Protein AF-A0A379LIM7-F1 (afdb_monomer)

Organism: NCBI:txid29432

Solvent-accessible surface area (backbone atoms only — not comparable to full-atom values): 18141 Å² total; per-residue (Å²): 136,87,88,84,84,89,82,86,88,89,87,82,89,81,85,87,83,88,85,86,86,89,77,91,79,90,83,78,85,80,91,78,88,83,89,85,85,81,87,85,79,88,80,80,88,80,88,85,86,91,79,94,84,80,83,80,89,69,80,73,57,73,64,58,62,51,47,50,53,48,52,52,50,52,51,52,51,52,50,52,52,50,50,52,55,44,50,70,62,67,46,79,80,70,56,58,42,100,87,68,44,74,47,77,72,61,72,88,81,42,55,65,94,37,74,68,28,41,54,50,47,54,51,46,46,52,55,40,52,54,49,44,49,52,51,53,49,51,52,52,48,52,51,52,50,53,50,50,52,50,53,50,50,53,51,52,52,54,50,51,50,53,54,47,36,73,74,32,64,64,54,43,55,29,39,55,53,40,57,57,47,42,74,77,53,55,65,84,53,65,62,67,81,83,32,63,70,69,62,36,52,54,48,49,46,56,42,28,73,29,67,70,57,42,54,54,43,40,71,44,57,51,76,55,29,52,52,49,52,50,54,52,44,50,52,51,50,60,70,68,46,90,62,90,78,65,74,77,74,65,91,65,78,78,76,81,77,81,70,81,79,84,67,86,78,84,73,55,84,87,75,46,56,70,69,58,48,35,54,75,69,76,100

pLDDT: mean 74.35, std 21.6, range [28.0, 95.62]

Structure (mmCIF, N/CA/C/O backbone):
data_AF-A0A379LIM7-F1
#
_entry.id   AF-A0A379LIM7-F1
#
lo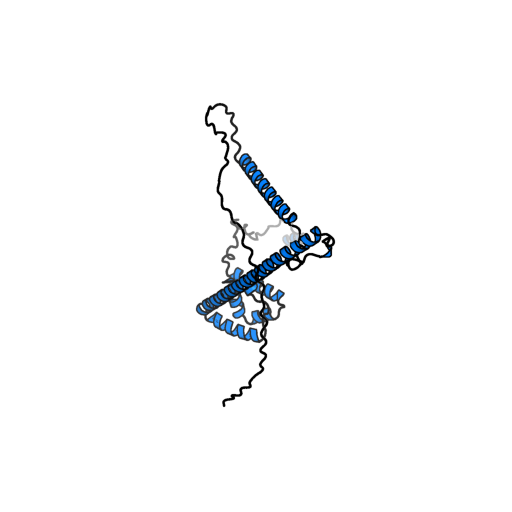op_
_atom_site.group_PDB
_atom_site.id
_atom_site.type_symbol
_atom_site.label_atom_id
_atom_site.label_alt_id
_atom_site.label_comp_id
_atom_site.label_asym_id
_atom_site.label_entity_id
_atom_site.label_seq_id
_atom_site.pdbx_PDB_ins_code
_atom_site.Cartn_x
_atom_site.Cartn_y
_atom_site.Cartn_z
_atom_site.occupancy
_atom_site.B_iso_or_equiv
_atom_site.auth_seq_id
_atom_site.auth_comp_id
_atom_site.auth_asym_id
_atom_site.auth_atom_id
_atom_site.pdbx_PDB_model_num
ATOM 1 N N . MET A 1 1 ? 36.906 6.027 35.250 1.00 42.81 1 MET A N 1
ATOM 2 C CA . MET A 1 1 ? 38.032 5.213 34.753 1.00 42.81 1 MET A CA 1
ATOM 3 C C . MET A 1 1 ? 38.197 5.557 33.290 1.00 42.81 1 MET A C 1
ATOM 5 O O . MET A 1 1 ? 37.270 5.331 32.528 1.00 42.81 1 MET A O 1
ATOM 9 N N . ALA A 1 2 ? 39.295 6.234 32.969 1.00 42.81 2 ALA A N 1
ATOM 10 C CA . ALA A 1 2 ? 39.685 6.591 31.614 1.00 42.81 2 ALA A CA 1
ATOM 11 C C . ALA A 1 2 ? 40.479 5.427 31.009 1.00 42.81 2 ALA A C 1
ATOM 13 O O . ALA A 1 2 ? 41.282 4.823 31.720 1.00 42.81 2 ALA A O 1
ATOM 14 N N . PHE A 1 3 ? 40.267 5.149 29.726 1.00 45.69 3 PHE A N 1
ATOM 15 C CA . PHE A 1 3 ? 41.207 4.388 28.914 1.00 45.69 3 PHE A CA 1
ATOM 16 C C . PHE A 1 3 ? 41.536 5.227 27.686 1.00 45.69 3 PHE A C 1
ATOM 18 O O . PHE A 1 3 ? 40.675 5.519 26.861 1.00 45.69 3 PHE A O 1
ATOM 25 N N . ASP A 1 4 ? 42.791 5.646 27.670 1.00 44.06 4 ASP A N 1
ATOM 26 C CA . ASP A 1 4 ? 43.512 6.321 26.610 1.00 44.06 4 ASP A CA 1
ATOM 27 C C . ASP A 1 4 ? 44.555 5.304 26.127 1.00 44.06 4 ASP A C 1
ATOM 29 O O . ASP A 1 4 ? 45.351 4.844 26.948 1.00 44.06 4 ASP A O 1
ATOM 33 N N . THR A 1 5 ? 44.511 4.892 24.857 1.00 49.69 5 THR A N 1
ATOM 34 C CA . THR A 1 5 ? 45.648 4.242 24.181 1.00 49.69 5 THR A CA 1
ATOM 35 C C . THR A 1 5 ? 45.617 4.564 22.688 1.00 49.69 5 THR A C 1
ATOM 37 O O . THR A 1 5 ? 44.785 4.058 21.933 1.00 49.69 5 THR A O 1
ATOM 40 N N . THR A 1 6 ? 46.561 5.399 22.284 1.00 45.62 6 THR A N 1
ATOM 41 C CA . THR A 1 6 ? 47.009 5.679 20.922 1.00 45.62 6 THR A CA 1
ATOM 42 C C . THR A 1 6 ? 47.959 4.587 20.406 1.00 45.62 6 THR A C 1
ATOM 44 O O . THR A 1 6 ? 48.800 4.101 21.159 1.00 45.62 6 THR A O 1
ATOM 47 N N . VAL A 1 7 ? 47.852 4.248 19.115 1.00 44.19 7 VAL A N 1
ATOM 48 C CA . VAL A 1 7 ? 48.868 3.622 18.229 1.00 44.19 7 VAL A CA 1
ATOM 49 C C . VAL A 1 7 ? 48.485 4.118 16.818 1.00 44.19 7 VAL A C 1
ATOM 51 O O . VAL A 1 7 ? 47.360 3.855 16.408 1.00 44.19 7 VAL A O 1
ATOM 54 N N . VAL A 1 8 ? 49.143 5.089 16.170 1.00 40.84 8 VAL A N 1
ATOM 55 C CA . VAL A 1 8 ? 50.515 5.200 15.617 1.00 40.84 8 VAL A CA 1
ATOM 56 C C . VAL A 1 8 ? 50.739 4.324 14.370 1.00 40.84 8 VAL A C 1
ATOM 58 O O . VAL A 1 8 ? 50.870 3.112 14.485 1.00 40.84 8 VAL A O 1
ATOM 61 N N . ASP A 1 9 ? 50.786 5.037 13.236 1.00 40.91 9 ASP A N 1
ATOM 62 C CA . ASP A 1 9 ? 51.502 4.848 11.962 1.00 40.91 9 ASP A CA 1
ATOM 63 C C . ASP A 1 9 ? 51.316 3.576 11.114 1.00 40.91 9 ASP A C 1
ATOM 65 O O . ASP A 1 9 ? 51.750 2.490 11.481 1.00 40.91 9 ASP A O 1
ATOM 69 N N . ASP A 1 10 ? 50.828 3.777 9.882 1.00 39.69 10 ASP A N 1
ATOM 70 C CA . ASP A 1 10 ? 51.568 3.291 8.713 1.00 39.69 10 ASP A CA 1
ATOM 71 C C . ASP A 1 10 ? 51.473 4.302 7.554 1.00 39.69 10 ASP A C 1
ATOM 73 O O . ASP A 1 10 ? 50.397 4.763 7.161 1.00 39.69 10 ASP A O 1
ATOM 77 N N . ASP A 1 11 ? 52.659 4.677 7.097 1.00 40.50 11 ASP A N 1
ATOM 78 C CA . ASP A 1 11 ? 53.035 5.652 6.081 1.00 40.50 11 ASP A CA 1
ATOM 79 C C . ASP A 1 11 ? 53.148 4.923 4.742 1.00 40.50 11 ASP A C 1
ATOM 81 O O . ASP A 1 11 ? 53.803 3.889 4.667 1.00 40.50 11 ASP A O 1
ATOM 85 N N . LEU A 1 12 ? 52.537 5.454 3.683 1.00 36.38 12 LEU A N 1
ATOM 86 C CA . LEU A 1 12 ? 52.932 5.148 2.307 1.00 36.38 12 LEU A CA 1
ATOM 87 C C . LEU A 1 12 ? 52.616 6.349 1.413 1.00 36.38 12 LEU A C 1
ATOM 89 O O . LEU A 1 12 ? 51.603 6.441 0.721 1.00 36.38 12 LEU A O 1
ATOM 93 N N . THR A 1 13 ? 53.542 7.292 1.480 1.00 40.19 13 THR A N 1
ATOM 94 C CA . THR A 1 13 ? 53.853 8.287 0.457 1.00 40.19 13 THR A CA 1
ATOM 95 C C . THR A 1 13 ? 54.302 7.614 -0.849 1.00 40.19 13 THR A C 1
ATOM 97 O O . THR A 1 13 ? 55.296 6.894 -0.850 1.00 40.19 13 THR A O 1
ATOM 100 N N . VAL A 1 14 ? 53.627 7.901 -1.973 1.00 38.03 14 VAL A N 1
ATOM 101 C CA . VAL A 1 14 ? 54.205 7.834 -3.334 1.00 38.03 14 VAL A CA 1
ATOM 102 C C . VAL A 1 14 ? 53.565 8.917 -4.222 1.00 38.03 14 VAL A C 1
ATOM 104 O O . VAL A 1 14 ? 52.485 8.737 -4.771 1.00 38.03 14 VAL A O 1
ATOM 107 N N . GLU A 1 15 ? 54.269 10.031 -4.379 1.00 42.88 15 GLU A N 1
ATOM 108 C CA . GLU A 1 15 ? 54.424 10.758 -5.653 1.00 42.88 15 GLU A CA 1
ATOM 109 C C . GLU A 1 15 ? 55.928 10.660 -6.019 1.00 42.88 15 GLU A C 1
ATOM 111 O O . GLU A 1 15 ? 56.694 10.277 -5.123 1.00 42.88 15 GLU A O 1
ATOM 11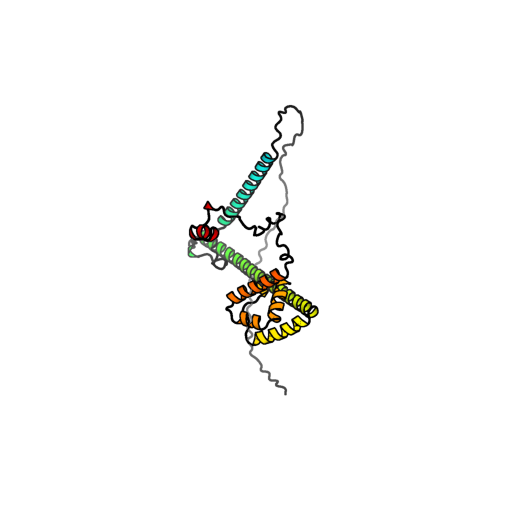6 N N . PRO A 1 16 ? 56.435 10.995 -7.231 1.00 50.75 16 PRO A N 1
ATOM 117 C CA . PRO A 1 16 ? 55.818 11.709 -8.368 1.00 50.75 16 PRO A CA 1
ATOM 118 C C . PRO A 1 16 ? 56.166 11.106 -9.758 1.00 50.75 16 PRO A C 1
ATOM 120 O O . PRO A 1 16 ? 56.970 10.185 -9.848 1.00 50.75 16 PRO A O 1
ATOM 123 N N . TYR A 1 17 ? 55.628 11.662 -10.852 1.00 36.56 17 TYR A N 1
ATOM 124 C CA . TYR A 1 17 ? 56.380 11.853 -12.109 1.00 36.56 17 TYR A CA 1
ATOM 125 C C . TYR A 1 17 ? 55.726 12.971 -12.944 1.00 36.56 17 TYR A C 1
ATOM 127 O O . TYR A 1 17 ? 54.602 12.834 -13.423 1.00 36.56 17 TYR A O 1
ATOM 135 N N . GLU A 1 18 ? 56.450 14.085 -13.069 1.00 38.69 18 GLU A N 1
ATOM 136 C CA . GLU A 1 18 ? 56.320 15.081 -14.137 1.00 38.69 18 GLU A CA 1
ATOM 137 C C . GLU A 1 18 ? 56.857 14.479 -15.451 1.00 38.69 18 GLU A C 1
ATOM 139 O O . GLU A 1 18 ? 57.760 13.649 -15.392 1.00 38.69 18 GLU A O 1
ATOM 144 N N . GLU A 1 19 ? 56.354 14.890 -16.620 1.00 35.00 19 GLU A N 1
ATOM 145 C CA . GLU A 1 19 ? 57.151 15.570 -17.664 1.00 35.00 19 GLU A CA 1
ATOM 146 C C . GLU A 1 19 ? 56.323 15.804 -18.948 1.00 35.00 19 GLU A C 1
ATOM 148 O O . GLU A 1 19 ? 55.392 15.072 -19.278 1.00 35.00 19 GLU A O 1
ATOM 153 N N . ALA A 1 20 ? 56.666 16.920 -19.587 1.00 34.81 20 ALA A N 1
ATOM 154 C CA . ALA A 1 20 ? 56.018 17.690 -20.637 1.00 34.81 20 ALA A CA 1
ATOM 155 C C . ALA A 1 20 ? 55.717 16.968 -21.965 1.00 34.81 20 ALA A C 1
ATOM 157 O O . ALA A 1 20 ? 56.456 16.087 -22.384 1.00 34.81 20 ALA A O 1
ATOM 158 N N . GLU A 1 21 ? 54.745 17.501 -22.716 1.00 35.69 21 GLU A N 1
ATOM 159 C CA . GLU A 1 21 ? 55.087 18.142 -23.993 1.00 35.69 21 GLU A CA 1
ATOM 160 C C . GLU A 1 21 ? 54.045 19.197 -24.400 1.00 35.69 21 GLU A C 1
ATOM 162 O O . GLU A 1 21 ? 52.850 18.949 -24.553 1.00 35.69 21 GLU A O 1
ATOM 167 N N . GLU A 1 22 ? 54.563 20.410 -24.521 1.00 36.50 22 GLU A N 1
ATOM 168 C CA . GLU A 1 22 ? 53.991 21.599 -25.126 1.00 36.50 22 GLU A CA 1
ATOM 169 C C . GLU A 1 22 ? 54.169 21.492 -26.645 1.00 36.50 22 GLU A C 1
ATOM 171 O O . GLU A 1 22 ? 55.275 21.242 -27.116 1.00 36.50 22 GLU A O 1
ATOM 176 N N . VAL A 1 23 ? 53.110 21.732 -27.418 1.00 36.47 23 VAL A N 1
ATOM 177 C CA . VAL A 1 23 ? 53.244 22.256 -28.783 1.00 36.47 23 VAL A CA 1
ATOM 178 C C . VAL A 1 23 ? 52.150 23.286 -29.034 1.00 36.47 23 VAL A C 1
ATOM 180 O O . VAL A 1 23 ? 50.987 22.965 -29.275 1.00 36.47 23 VAL A O 1
ATOM 183 N N . GLU A 1 24 ? 52.570 24.549 -28.967 1.00 34.72 24 GLU A N 1
ATOM 184 C CA . GLU A 1 24 ? 51.981 25.657 -29.709 1.00 34.72 24 GLU A CA 1
ATOM 185 C C . GLU A 1 24 ? 51.830 25.295 -31.194 1.00 34.72 24 GLU A C 1
ATOM 187 O O . GLU A 1 24 ? 52.780 24.843 -31.835 1.00 34.72 24 GLU A O 1
ATOM 192 N N . ALA A 1 25 ? 50.677 25.629 -31.772 1.00 31.28 25 ALA A N 1
ATOM 193 C CA . ALA A 1 25 ? 50.598 26.060 -33.164 1.00 31.28 25 ALA A CA 1
ATOM 194 C C . ALA A 1 25 ? 49.395 26.996 -33.356 1.00 31.28 25 ALA A C 1
ATOM 196 O O . ALA A 1 25 ? 48.287 26.592 -33.696 1.00 31.28 25 ALA A O 1
ATOM 197 N N . THR A 1 26 ? 49.661 28.277 -33.119 1.00 29.22 26 THR A N 1
ATOM 198 C CA . THR A 1 26 ? 48.989 29.446 -33.697 1.00 29.22 26 THR A CA 1
ATOM 199 C C . THR A 1 26 ? 48.754 29.290 -35.203 1.00 29.22 26 THR A C 1
ATOM 201 O O . THR A 1 26 ? 49.717 29.037 -35.926 1.00 29.22 26 THR A O 1
ATOM 204 N N . SER A 1 27 ? 47.537 29.560 -35.698 1.00 32.06 27 SER A N 1
ATOM 205 C CA . SER A 1 27 ? 47.327 30.329 -36.944 1.00 32.06 27 SER A CA 1
ATOM 206 C C . SER A 1 27 ? 45.855 30.547 -37.302 1.00 32.06 27 SER A C 1
ATOM 208 O O . SER A 1 27 ? 45.123 29.604 -37.576 1.00 32.06 27 SER A O 1
ATOM 210 N N . GLU A 1 28 ? 45.532 31.838 -37.385 1.00 31.20 28 GLU A N 1
ATOM 211 C CA . GLU A 1 28 ? 44.664 32.485 -38.377 1.00 31.20 28 GLU A CA 1
ATOM 212 C C . GLU A 1 28 ? 43.148 32.260 -38.298 1.00 31.20 28 GLU A C 1
ATOM 214 O O . GLU A 1 28 ? 42.522 31.513 -39.044 1.00 31.20 28 GLU A O 1
ATOM 219 N N . GLU A 1 29 ? 42.555 33.095 -37.448 1.00 38.94 29 GLU A N 1
ATOM 220 C CA . GLU A 1 29 ? 41.438 33.965 -37.826 1.00 38.94 29 GLU A CA 1
ATOM 221 C C . GLU A 1 29 ? 41.701 34.649 -39.188 1.00 38.94 29 GLU A C 1
ATOM 223 O O . GLU A 1 29 ? 42.819 35.109 -39.452 1.00 38.94 29 GLU A O 1
ATOM 228 N N . PRO A 1 30 ? 40.678 34.749 -40.051 1.00 35.75 30 PRO A N 1
ATOM 229 C CA . PRO A 1 30 ? 40.206 36.095 -40.336 1.00 35.75 30 PRO A CA 1
ATOM 230 C C . PRO A 1 30 ? 38.681 36.220 -40.277 1.00 35.75 30 PRO A C 1
ATOM 232 O O . PRO A 1 30 ? 37.916 35.487 -40.903 1.00 35.75 30 PRO A O 1
ATOM 235 N N . GLU A 1 31 ? 38.289 37.241 -39.532 1.00 35.50 31 GLU A N 1
ATOM 236 C CA . GLU A 1 31 ? 37.038 37.978 -39.570 1.00 35.50 31 GLU A CA 1
ATOM 237 C C . GLU A 1 31 ? 36.802 38.571 -40.978 1.00 35.50 31 GLU A C 1
ATOM 239 O O . GLU A 1 31 ? 37.689 39.231 -41.525 1.00 35.50 31 GLU A O 1
ATOM 244 N N . GLN A 1 32 ? 35.615 38.360 -41.564 1.00 30.88 32 GLN A N 1
ATOM 245 C CA . GLN A 1 32 ? 34.977 39.334 -42.462 1.00 30.88 32 GLN A CA 1
ATOM 246 C C . GLN A 1 32 ? 33.475 39.061 -42.643 1.00 30.88 32 GLN A C 1
ATOM 248 O O . GLN A 1 32 ? 33.043 37.956 -42.969 1.00 30.88 32 GLN A O 1
ATOM 253 N N . GLU A 1 33 ? 32.714 40.124 -42.386 1.00 36.00 33 GLU A N 1
ATOM 254 C CA . GLU A 1 33 ? 31.283 40.339 -42.596 1.00 36.00 33 GLU A CA 1
ATOM 255 C C . GLU A 1 33 ? 30.833 40.040 -44.039 1.00 36.00 33 GLU A C 1
ATOM 257 O O . GLU A 1 33 ? 31.553 40.333 -44.985 1.00 36.00 33 GLU A O 1
ATOM 262 N N . GLU A 1 34 ? 29.610 39.536 -44.228 1.00 30.38 34 GLU A N 1
ATOM 263 C CA . GLU A 1 34 ? 28.485 40.357 -44.713 1.00 30.38 34 GLU A CA 1
ATOM 264 C C . GLU A 1 34 ? 27.202 39.524 -44.868 1.00 30.38 34 GLU A C 1
ATOM 266 O O . GLU A 1 34 ? 27.173 38.388 -45.340 1.00 30.38 34 GLU A O 1
ATOM 271 N N . VAL A 1 35 ? 26.123 40.148 -44.413 1.00 40.72 35 VAL A N 1
ATOM 272 C CA . VAL A 1 35 ? 24.725 39.736 -44.480 1.00 40.72 35 VAL A CA 1
ATOM 273 C C . VAL A 1 35 ? 24.151 40.217 -45.812 1.00 40.72 35 VAL A C 1
ATOM 275 O O . VAL A 1 35 ? 24.214 41.411 -46.053 1.00 40.72 35 VAL A O 1
ATOM 278 N N . GLU A 1 36 ? 23.542 39.342 -46.620 1.00 32.31 36 GLU A N 1
ATOM 279 C CA . GLU A 1 36 ? 22.305 39.596 -47.400 1.00 32.31 36 GLU A CA 1
ATOM 280 C C . GLU A 1 36 ? 22.090 38.537 -48.488 1.00 32.31 36 GLU A C 1
ATOM 282 O O . GLU A 1 36 ? 22.945 38.342 -49.346 1.00 32.31 36 GLU A O 1
ATOM 287 N N . THR A 1 37 ? 20.901 37.928 -48.520 1.00 28.00 37 THR A N 1
ATOM 288 C CA . THR A 1 37 ? 19.951 37.954 -49.664 1.00 28.00 37 THR A CA 1
ATOM 289 C C . THR A 1 37 ? 18.698 37.179 -49.228 1.00 28.00 37 THR A C 1
ATOM 291 O O . THR A 1 37 ? 18.762 35.990 -48.940 1.00 28.00 37 THR A O 1
ATOM 294 N N . GLN A 1 38 ? 17.637 37.877 -48.824 1.00 30.44 38 GLN A N 1
ATOM 295 C CA . GLN A 1 38 ? 16.531 38.412 -49.638 1.00 30.44 38 GLN A CA 1
ATOM 296 C C . GLN A 1 38 ? 15.386 37.410 -49.881 1.00 30.44 38 GLN A C 1
ATOM 298 O O . GLN A 1 38 ? 15.548 36.345 -50.468 1.00 30.44 38 GLN A O 1
ATOM 303 N N . GLU A 1 39 ? 14.231 37.849 -49.376 1.00 38.19 39 GLU A N 1
ATOM 304 C CA . GLU A 1 39 ? 12.829 37.595 -49.742 1.00 38.19 39 GLU A CA 1
ATOM 305 C C . GLU A 1 39 ? 12.586 37.280 -51.237 1.00 38.19 39 GLU A C 1
ATOM 307 O O . GLU A 1 39 ? 13.390 37.681 -52.083 1.00 38.19 39 GLU A O 1
ATOM 312 N N . PRO A 1 40 ? 11.455 36.630 -51.596 1.00 43.53 40 PRO A N 1
ATOM 313 C CA . PRO A 1 40 ? 10.283 37.465 -51.893 1.00 43.53 40 PRO A CA 1
ATOM 314 C C . PRO A 1 40 ? 8.875 36.873 -51.636 1.00 43.53 40 PRO A C 1
ATOM 316 O O . PRO A 1 40 ? 8.638 35.667 -51.664 1.00 43.53 40 PRO A O 1
ATOM 319 N N . GLU A 1 41 ? 7.955 37.833 -51.492 1.00 29.53 41 GLU A N 1
ATOM 320 C CA . GLU A 1 41 ? 6.625 37.939 -52.123 1.00 29.53 41 GLU A CA 1
ATOM 321 C C . GLU A 1 41 ? 5.408 37.190 -51.549 1.00 29.53 41 GLU A C 1
ATOM 323 O O . GLU A 1 41 ? 5.068 36.060 -51.892 1.00 29.53 41 GLU A O 1
ATOM 328 N N . GLN A 1 42 ? 4.673 37.956 -50.732 1.00 34.72 42 GLN A N 1
ATOM 329 C CA . GLN A 1 42 ? 3.282 38.377 -50.969 1.00 34.72 42 GLN A CA 1
ATOM 330 C C . GLN A 1 42 ? 2.543 37.767 -52.178 1.00 34.72 42 GLN A C 1
ATOM 332 O O . GLN A 1 42 ? 2.902 37.988 -53.331 1.00 34.72 42 GLN A O 1
ATOM 337 N N . ALA A 1 43 ? 1.361 37.212 -51.900 1.00 31.75 43 ALA A N 1
ATOM 338 C CA . ALA A 1 43 ? 0.189 37.437 -52.737 1.00 31.75 43 ALA A CA 1
ATOM 339 C C . ALA A 1 43 ? -1.023 37.729 -51.843 1.00 31.75 43 ALA A C 1
ATOM 341 O O . ALA A 1 43 ? -1.306 37.020 -50.877 1.00 31.75 43 ALA A O 1
ATOM 342 N N . GLU A 1 44 ? -1.636 38.857 -52.170 1.00 31.73 44 GLU A N 1
ATOM 343 C CA . GLU A 1 44 ? -2.625 39.646 -51.456 1.00 31.73 44 GLU A CA 1
ATOM 344 C C . GLU A 1 44 ? -3.916 38.906 -51.087 1.00 31.73 44 GLU A C 1
ATOM 346 O O . GLU A 1 44 ? -4.424 38.046 -51.806 1.00 31.73 44 GLU A O 1
ATOM 351 N N . ALA A 1 45 ? -4.472 39.334 -49.956 1.00 40.41 45 ALA A N 1
ATOM 352 C CA . ALA A 1 45 ? -5.900 39.322 -49.715 1.00 40.41 45 ALA A CA 1
ATOM 353 C C . ALA A 1 45 ? -6.578 40.345 -50.636 1.00 40.41 45 ALA A C 1
ATOM 355 O O . ALA A 1 45 ? -6.136 41.489 -50.688 1.00 40.41 45 ALA A O 1
ATOM 356 N N . ASP A 1 46 ? -7.682 39.950 -51.266 1.00 29.88 46 ASP A N 1
ATOM 357 C CA . ASP A 1 46 ? -8.679 40.889 -51.768 1.00 29.88 46 ASP A CA 1
ATOM 358 C C . ASP A 1 46 ? -10.015 40.553 -51.091 1.00 29.88 46 ASP A C 1
ATOM 360 O O . ASP A 1 46 ? -10.575 39.461 -51.225 1.00 29.88 46 ASP A O 1
ATOM 364 N N . GLU A 1 47 ? -10.436 41.489 -50.251 1.00 35.81 47 GLU A N 1
ATOM 365 C CA . GLU A 1 47 ? -11.784 41.661 -49.719 1.00 35.81 47 GLU A CA 1
ATOM 366 C C . GLU A 1 47 ? -12.583 42.279 -50.888 1.00 35.81 47 GLU A C 1
ATOM 368 O O . GLU A 1 47 ? -12.070 43.129 -51.602 1.00 35.81 47 GLU A O 1
ATOM 373 N N . VAL A 1 48 ? -13.775 41.835 -51.265 1.00 34.34 48 VAL A N 1
ATOM 374 C CA . VAL A 1 48 ? -15.081 42.355 -50.832 1.00 34.34 48 VAL A CA 1
ATOM 375 C C . VAL A 1 48 ? -16.061 41.816 -51.897 1.00 34.34 48 VAL A C 1
ATOM 377 O O . VAL A 1 48 ? -15.746 41.854 -53.081 1.00 34.34 48 VAL A O 1
ATOM 380 N N . GLU A 1 49 ? -17.225 41.289 -51.515 1.00 30.55 49 GLU A N 1
ATOM 381 C CA . GLU A 1 49 ? -18.532 41.909 -51.811 1.00 30.55 49 GLU A CA 1
ATOM 382 C C . GLU A 1 49 ? -19.690 40.919 -51.622 1.00 30.55 49 GLU A C 1
ATOM 384 O O . GLU A 1 49 ? -19.778 39.837 -52.202 1.00 30.55 49 GLU A O 1
ATOM 389 N N . ASP A 1 50 ? -20.550 41.341 -50.708 1.00 41.59 50 ASP A N 1
ATOM 390 C CA . ASP A 1 50 ? -21.820 40.787 -50.293 1.00 41.59 50 ASP A CA 1
ATOM 391 C C . ASP A 1 50 ? -22.869 41.159 -51.354 1.00 41.59 50 ASP A C 1
ATOM 393 O O . ASP A 1 50 ? -23.172 42.337 -51.525 1.00 41.59 50 ASP A O 1
ATOM 397 N N . GLU A 1 51 ? -23.444 40.182 -52.059 1.00 31.77 51 GLU A N 1
ATOM 398 C CA . GLU A 1 51 ? -24.770 40.345 -52.662 1.00 31.77 51 GLU A CA 1
ATOM 399 C C . GLU A 1 51 ? -25.638 39.117 -52.372 1.00 31.77 51 GLU A C 1
ATOM 401 O O . GLU A 1 51 ? -25.415 37.993 -52.826 1.00 31.77 51 GLU A O 1
ATOM 406 N N . ALA A 1 52 ? -26.660 39.376 -51.565 1.00 43.47 52 ALA A N 1
ATOM 407 C CA . ALA A 1 52 ? -27.760 38.491 -51.263 1.00 43.47 52 ALA A CA 1
ATOM 408 C C . ALA A 1 52 ? -28.597 38.165 -52.510 1.00 43.47 52 ALA A C 1
ATOM 410 O O . ALA A 1 52 ? -29.076 39.080 -53.171 1.00 43.47 52 ALA A O 1
ATOM 411 N N . GLN A 1 53 ? -28.882 36.878 -52.735 1.00 43.06 53 GLN A N 1
ATOM 412 C CA . GLN A 1 53 ? -30.224 36.300 -52.953 1.00 43.06 53 GLN A CA 1
ATOM 413 C C . GLN A 1 53 ? -30.104 34.890 -53.544 1.00 43.06 53 GLN A C 1
ATOM 415 O O . GLN A 1 53 ? -29.890 34.723 -54.736 1.00 43.06 53 GLN A O 1
ATOM 420 N N . ASP A 1 54 ? -30.273 33.874 -52.699 1.00 33.31 54 ASP A N 1
ATOM 421 C CA . ASP A 1 54 ? -31.312 32.858 -52.905 1.00 33.31 54 ASP A CA 1
ATOM 422 C C . ASP A 1 54 ? -31.350 31.934 -51.680 1.00 33.31 54 ASP A C 1
ATOM 424 O O . ASP A 1 54 ? -30.499 31.067 -51.479 1.00 33.31 54 ASP A O 1
ATOM 428 N N . GLU A 1 55 ? -32.364 32.124 -50.832 1.00 39.25 55 GLU A N 1
ATOM 429 C CA . GLU A 1 55 ? -32.873 30.996 -50.058 1.00 39.25 55 GLU A CA 1
ATOM 430 C C . GLU A 1 55 ? -33.547 30.028 -51.042 1.00 39.25 55 GLU A C 1
ATOM 432 O O . GLU A 1 55 ? -34.350 30.432 -51.883 1.00 39.25 55 GLU A O 1
ATOM 437 N N . PRO A 1 56 ? -33.323 28.723 -50.859 1.00 44.28 56 PRO A N 1
ATOM 438 C CA . PRO A 1 56 ? -34.409 28.005 -50.220 1.00 44.28 56 PRO A CA 1
ATOM 439 C C . PRO A 1 56 ? -33.930 27.380 -48.914 1.00 44.28 56 PRO A C 1
ATOM 441 O O . PRO A 1 56 ? -33.170 26.415 -48.880 1.00 44.28 56 PRO A O 1
ATOM 444 N N . ASP A 1 57 ? -34.408 27.972 -47.824 1.00 47.84 57 ASP A N 1
ATOM 445 C CA . ASP A 1 57 ? -35.013 27.291 -46.686 1.00 47.84 57 ASP A CA 1
ATOM 446 C C . ASP A 1 57 ? -34.623 25.807 -46.514 1.00 47.84 57 ASP A C 1
ATOM 448 O O . ASP A 1 57 ? -35.361 24.877 -46.843 1.00 47.84 57 ASP A O 1
ATOM 452 N N . SER A 1 58 ? -33.453 25.556 -45.926 1.00 48.47 58 SER A N 1
ATOM 453 C CA . SER A 1 58 ? -33.319 24.409 -45.032 1.00 48.47 58 SER A CA 1
ATOM 454 C C . SER A 1 58 ? -32.328 24.733 -43.923 1.00 48.47 58 SER A C 1
ATOM 456 O O . SER A 1 58 ? -31.117 24.559 -44.024 1.00 48.47 58 SER A O 1
ATOM 458 N N . LYS A 1 59 ? -32.864 25.222 -42.803 1.00 54.78 59 LYS A N 1
ATOM 459 C CA . LYS A 1 59 ? -32.131 25.264 -41.533 1.00 54.78 59 LYS A CA 1
ATOM 460 C C . LYS A 1 59 ? -31.535 23.869 -41.302 1.00 54.78 59 LYS A C 1
ATOM 462 O O . LYS A 1 59 ? -32.322 22.924 -41.148 1.00 54.78 59 LYS A O 1
ATOM 467 N N . PRO A 1 60 ? -30.199 23.687 -41.249 1.00 54.94 60 PRO A N 1
ATOM 468 C CA . PRO A 1 60 ? -29.654 22.392 -40.897 1.00 54.94 60 PRO A CA 1
ATOM 469 C C . PRO A 1 60 ? -30.173 22.084 -39.497 1.00 54.94 60 PRO A C 1
ATOM 471 O O . PRO A 1 60 ? -29.931 22.827 -38.542 1.00 54.94 60 PRO A O 1
ATOM 474 N N . LYS A 1 61 ? -30.981 21.022 -39.385 1.00 61.34 61 LYS A N 1
ATOM 475 C CA . LYS A 1 61 ? -31.492 20.526 -38.103 1.00 61.34 61 LYS A CA 1
ATOM 476 C C . LYS A 1 61 ? -30.291 20.490 -37.163 1.00 61.34 61 LYS A C 1
ATOM 478 O O . LYS A 1 61 ? -29.335 19.787 -37.473 1.00 61.34 61 LYS A O 1
ATOM 483 N N . LYS A 1 62 ? -30.317 21.240 -36.054 1.00 64.06 62 LYS A N 1
ATOM 484 C CA . LYS A 1 62 ? -29.174 21.443 -35.135 1.00 64.06 62 LYS A CA 1
ATOM 485 C C . LYS A 1 62 ? -28.436 20.146 -34.741 1.00 64.06 62 LYS A C 1
ATOM 487 O O . LYS A 1 62 ? -27.271 20.197 -34.378 1.00 64.06 62 LYS A O 1
ATOM 492 N N . GLY A 1 63 ? -29.075 18.981 -34.873 1.00 63.19 63 GLY A N 1
ATOM 493 C CA . GLY A 1 63 ? -28.450 17.670 -34.691 1.00 63.19 63 GLY A CA 1
ATOM 494 C C . GLY A 1 63 ? -27.543 17.171 -35.829 1.00 63.19 63 GLY A C 1
ATOM 495 O O . GLY A 1 63 ? -26.642 16.400 -35.546 1.00 63.19 63 GLY A O 1
ATOM 496 N N . ALA A 1 64 ? -27.734 17.564 -37.093 1.00 75.19 64 ALA A N 1
ATOM 497 C CA . ALA A 1 64 ? -26.896 17.098 -38.206 1.00 75.19 64 ALA A CA 1
ATOM 498 C C . ALA A 1 64 ? -25.517 17.775 -38.203 1.00 75.19 64 ALA A C 1
ATOM 500 O O . ALA A 1 64 ? -24.507 17.086 -38.260 1.00 75.19 64 ALA A O 1
ATOM 501 N N . ALA A 1 65 ? -25.471 19.100 -38.030 1.00 76.75 65 ALA A N 1
ATOM 502 C CA . ALA A 1 65 ? -24.214 19.834 -37.871 1.00 76.75 65 ALA A CA 1
ATOM 503 C C . ALA A 1 65 ? -23.457 19.401 -36.600 1.00 76.75 65 ALA A C 1
ATOM 505 O O . ALA A 1 65 ? -22.254 19.171 -36.658 1.00 76.75 65 ALA A O 1
ATOM 506 N N . ALA A 1 66 ? -24.167 19.188 -35.484 1.00 79.62 66 ALA A N 1
ATOM 507 C CA . ALA A 1 66 ? -23.569 18.665 -34.254 1.00 79.62 66 ALA A CA 1
ATOM 508 C C . ALA A 1 66 ? -23.015 17.238 -34.426 1.00 79.62 66 ALA A C 1
ATOM 510 O O . ALA A 1 66 ? -21.928 16.947 -33.942 1.00 79.62 66 ALA A O 1
ATOM 511 N N . ARG A 1 67 ? -23.713 16.360 -35.163 1.00 79.00 67 ARG A N 1
ATOM 512 C CA . ARG A 1 67 ? -23.207 15.015 -35.489 1.00 79.00 67 ARG A CA 1
ATOM 513 C C . ARG A 1 67 ? -21.981 15.060 -36.390 1.00 79.00 67 ARG A C 1
ATOM 515 O O . ARG A 1 67 ? -21.068 14.279 -36.183 1.00 79.00 67 ARG A O 1
ATOM 522 N N . ILE A 1 68 ? -21.938 15.968 -37.364 1.00 83.62 68 ILE A N 1
ATOM 523 C CA . ILE A 1 68 ? -20.758 16.138 -38.222 1.00 83.62 68 ILE A CA 1
ATOM 524 C C . ILE A 1 68 ? -19.572 16.631 -37.387 1.00 83.62 68 ILE A C 1
ATOM 526 O O . ILE A 1 68 ? -18.483 16.086 -37.510 1.00 83.62 68 ILE A O 1
ATOM 530 N N . GLN A 1 69 ? -19.782 17.589 -36.481 1.00 84.75 69 GLN A N 1
ATOM 531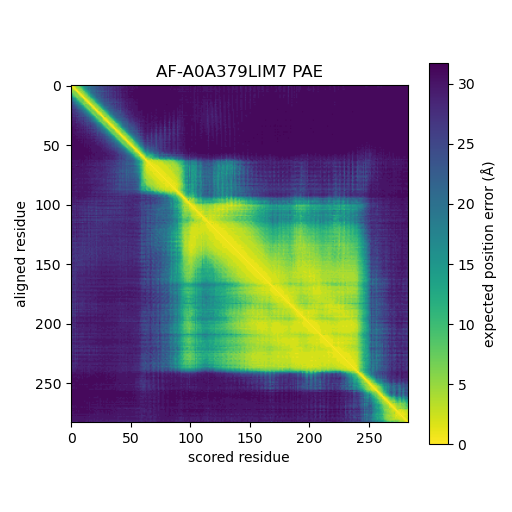 C CA . GLN A 1 69 ? -18.735 18.046 -35.561 1.00 84.75 69 GLN A CA 1
ATOM 532 C C . GLN A 1 69 ? -18.249 16.928 -34.627 1.00 84.75 69 GLN A C 1
ATOM 534 O O . GLN A 1 69 ? -17.045 16.797 -34.425 1.00 84.75 69 GLN A O 1
ATOM 539 N N . GLN A 1 70 ? -19.155 16.090 -34.114 1.00 85.38 70 GLN A N 1
ATOM 540 C CA . GLN A 1 70 ? -18.795 14.910 -33.320 1.00 85.38 70 GLN A CA 1
ATOM 541 C C . GLN A 1 70 ? -17.980 13.901 -34.136 1.00 85.38 70 GLN A C 1
ATOM 543 O O . GLN A 1 70 ? -16.914 13.499 -33.692 1.00 85.38 70 GLN A O 1
ATOM 548 N N . LEU A 1 71 ? -18.412 13.567 -35.354 1.00 86.31 71 LEU A N 1
ATOM 549 C CA . LEU A 1 71 ? -17.690 12.634 -36.227 1.00 86.31 71 LEU A CA 1
ATOM 550 C C . LEU A 1 71 ? -16.307 13.161 -36.634 1.00 86.31 71 LEU A C 1
ATOM 552 O O . LEU A 1 71 ? -15.356 12.391 -36.734 1.00 86.31 71 LEU A O 1
ATOM 556 N N . VAL A 1 72 ? -16.172 14.471 -36.853 1.00 90.50 72 VAL A N 1
ATOM 557 C CA . VAL A 1 72 ? -14.874 15.101 -37.137 1.00 90.50 72 VAL A CA 1
ATOM 558 C C . VAL A 1 72 ? -13.969 15.060 -35.904 1.00 90.50 72 VAL A C 1
ATOM 560 O O . VAL A 1 72 ? -12.784 14.755 -36.036 1.00 90.50 72 VAL A O 1
ATOM 563 N N . ALA A 1 73 ? -14.509 15.312 -34.708 1.00 88.75 73 ALA A N 1
ATOM 564 C CA . ALA A 1 73 ? -13.756 15.201 -33.461 1.00 88.75 73 ALA A CA 1
ATOM 565 C C . ALA A 1 73 ? -13.306 13.755 -33.189 1.00 88.75 73 ALA A C 1
ATOM 567 O O . ALA A 1 73 ? -12.146 13.535 -32.848 1.00 88.75 73 ALA A O 1
ATOM 568 N N . GLU A 1 74 ? -14.183 12.774 -33.410 1.00 88.69 74 GLU A N 1
ATOM 569 C CA . GLU A 1 74 ? -13.875 11.345 -33.278 1.00 88.69 74 GLU A CA 1
ATOM 570 C C . GLU A 1 74 ? -12.796 10.901 -34.274 1.00 88.69 74 GLU A C 1
ATOM 572 O O . GLU A 1 74 ? -11.839 10.235 -33.887 1.00 88.69 74 GLU A O 1
ATOM 577 N N . LYS A 1 75 ? -12.890 11.322 -35.542 1.00 91.69 75 LYS A N 1
ATOM 578 C CA . LYS A 1 75 ? -11.878 11.012 -36.564 1.00 91.69 75 LYS A CA 1
ATOM 579 C C . LYS A 1 75 ? -10.520 11.613 -36.215 1.00 91.69 75 LYS A C 1
ATOM 581 O O . LYS A 1 75 ? -9.512 10.927 -36.328 1.00 91.69 75 LYS A O 1
ATOM 586 N N . LYS A 1 76 ? -10.495 12.864 -35.747 1.00 89.31 76 LYS A N 1
ATOM 587 C CA . LYS A 1 76 ? -9.256 13.532 -35.335 1.00 89.31 76 LYS A CA 1
ATOM 588 C C . LYS A 1 76 ? -8.629 12.867 -34.106 1.00 89.31 76 LYS A C 1
ATOM 590 O O . LYS A 1 76 ? -7.413 12.728 -34.053 1.00 89.31 76 LYS A O 1
ATOM 595 N N . ALA A 1 77 ? -9.442 12.431 -33.142 1.00 87.81 77 ALA A N 1
ATOM 596 C CA . ALA A 1 77 ? -8.960 11.669 -31.992 1.00 87.81 77 ALA A CA 1
ATOM 597 C C . ALA A 1 77 ? -8.372 10.313 -32.422 1.00 87.81 77 ALA A C 1
ATOM 599 O O . ALA A 1 77 ? -7.278 9.962 -31.993 1.00 87.81 77 ALA A O 1
ATOM 600 N N . ALA A 1 78 ? -9.041 9.598 -33.331 1.00 87.25 78 ALA A N 1
ATOM 601 C CA . ALA A 1 78 ? -8.554 8.325 -33.858 1.00 87.25 78 ALA A CA 1
ATOM 602 C C . ALA A 1 78 ? -7.263 8.473 -34.685 1.00 87.25 78 ALA A C 1
ATOM 604 O O . ALA A 1 78 ? -6.376 7.626 -34.608 1.00 87.25 78 ALA A O 1
ATOM 605 N N . GLU A 1 79 ? -7.135 9.548 -35.468 1.00 88.06 79 GLU A N 1
ATOM 606 C CA . GLU A 1 79 ? -5.909 9.859 -36.214 1.00 88.06 79 GLU A CA 1
ATOM 607 C C . GLU A 1 79 ? -4.748 10.184 -35.265 1.00 88.06 79 GLU A C 1
ATOM 609 O O . GLU A 1 79 ? -3.662 9.635 -35.441 1.00 88.06 79 GLU A O 1
ATOM 614 N N . ALA A 1 80 ? -4.989 10.963 -34.206 1.00 85.31 80 ALA A N 1
ATOM 615 C CA . ALA A 1 80 ? -3.984 11.245 -33.180 1.00 85.31 80 ALA A CA 1
ATOM 616 C C . ALA A 1 80 ? -3.551 9.980 -32.415 1.00 85.31 80 ALA A C 1
ATOM 618 O O . ALA A 1 80 ? -2.364 9.789 -32.160 1.00 85.31 80 ALA A O 1
ATOM 619 N N . GLU A 1 81 ? -4.483 9.084 -32.077 1.00 85.25 81 GLU A N 1
ATOM 620 C CA . GLU A 1 81 ? -4.150 7.793 -31.459 1.00 85.25 81 GLU A CA 1
ATOM 621 C C . GLU A 1 81 ? -3.336 6.897 -32.399 1.00 85.25 81 GLU A C 1
ATOM 623 O O . GLU A 1 81 ? -2.377 6.258 -31.963 1.00 85.25 81 GLU A O 1
ATOM 628 N N . LEU A 1 82 ? -3.670 6.866 -33.693 1.00 83.38 82 LEU A N 1
ATOM 629 C CA . LEU A 1 82 ? -2.905 6.115 -34.689 1.00 83.38 82 LEU A CA 1
ATOM 630 C C . LEU A 1 82 ? -1.507 6.688 -34.904 1.00 83.38 82 LEU A C 1
ATOM 632 O O . LEU A 1 82 ? -0.567 5.914 -35.074 1.00 83.38 82 LEU A O 1
ATOM 636 N N . GLU A 1 83 ? -1.354 8.010 -34.906 1.00 84.19 83 GLU A N 1
ATOM 637 C CA . GLU A 1 83 ? -0.045 8.660 -34.970 1.00 84.19 83 GLU A CA 1
ATOM 638 C C . GLU A 1 83 ? 0.780 8.360 -33.722 1.00 84.19 83 GLU A C 1
ATOM 640 O O . GLU A 1 83 ? 1.933 7.958 -33.858 1.00 84.19 83 GLU A O 1
ATOM 645 N N . ARG A 1 84 ? 0.176 8.413 -32.528 1.00 83.06 84 ARG A N 1
ATOM 646 C CA . ARG A 1 84 ? 0.847 8.030 -31.278 1.00 83.06 84 ARG A CA 1
ATOM 647 C C . ARG A 1 84 ? 1.303 6.570 -31.300 1.00 83.06 84 ARG A C 1
ATOM 649 O O . ARG A 1 84 ? 2.449 6.277 -30.989 1.00 83.06 84 ARG A O 1
ATOM 656 N N . LEU A 1 85 ? 0.434 5.657 -31.738 1.00 80.94 85 LEU A N 1
ATOM 657 C CA . LEU A 1 85 ? 0.749 4.229 -31.876 1.00 80.94 85 LEU A CA 1
ATOM 658 C C . LEU A 1 85 ? 1.781 3.948 -32.974 1.00 80.94 85 LEU A C 1
ATOM 660 O O . LEU A 1 85 ? 2.480 2.937 -32.914 1.00 80.94 85 LEU A O 1
ATOM 664 N N . ARG A 1 86 ? 1.844 4.787 -34.015 1.00 78.38 86 ARG A N 1
ATOM 665 C CA . ARG A 1 86 ? 2.880 4.703 -35.048 1.00 78.38 86 ARG A CA 1
ATOM 666 C C . ARG A 1 86 ? 4.215 5.190 -34.515 1.00 78.38 86 ARG A C 1
ATOM 668 O O . ARG A 1 86 ? 5.185 4.483 -34.742 1.00 78.38 86 ARG A O 1
ATOM 675 N N . GLN A 1 87 ? 4.246 6.299 -33.779 1.00 74.81 87 GLN A N 1
ATOM 676 C CA . GLN A 1 87 ? 5.447 6.810 -33.113 1.00 74.81 87 GLN A CA 1
ATOM 677 C C . GLN A 1 87 ? 6.000 5.781 -32.117 1.00 74.81 87 GLN A C 1
ATOM 679 O O . GLN A 1 87 ? 7.151 5.378 -32.233 1.00 74.81 87 GLN A O 1
ATOM 684 N N . GLU A 1 88 ? 5.138 5.215 -31.270 1.00 70.75 88 GLU A N 1
ATOM 685 C CA . GLU A 1 88 ? 5.481 4.163 -30.297 1.00 70.75 88 GLU A CA 1
ATOM 686 C C . GLU A 1 88 ? 5.967 2.849 -30.954 1.00 70.75 88 GLU A C 1
ATOM 688 O O . GLU A 1 88 ? 6.621 2.023 -30.324 1.00 70.75 88 GLU A O 1
ATOM 693 N N . LYS A 1 89 ? 5.646 2.620 -32.237 1.00 61.53 89 LYS A N 1
ATOM 694 C CA . LYS A 1 89 ? 6.130 1.462 -33.012 1.00 61.53 89 LYS A CA 1
ATOM 695 C C . LYS A 1 89 ? 7.333 1.767 -33.902 1.00 61.53 89 LYS A C 1
ATOM 697 O O . LYS A 1 89 ? 8.011 0.818 -34.292 1.00 61.53 89 LYS A O 1
ATOM 702 N N . SER A 1 90 ? 7.524 3.025 -34.300 1.00 54.56 90 SER A N 1
ATOM 703 C CA . SER A 1 90 ? 8.650 3.471 -35.125 1.00 54.56 90 SER A CA 1
ATOM 704 C C . SER A 1 90 ? 9.874 3.809 -34.290 1.00 54.56 90 SER A C 1
ATOM 706 O O . SER A 1 90 ? 10.981 3.752 -34.814 1.00 54.56 90 SER A O 1
ATOM 708 N N . GLU A 1 91 ? 9.689 4.125 -33.008 1.00 59.00 91 GLU A N 1
ATOM 709 C CA . GLU A 1 91 ? 10.782 4.044 -32.050 1.00 59.00 91 GLU A CA 1
ATOM 710 C C . GLU A 1 91 ? 11.277 2.590 -32.035 1.00 59.00 91 GLU A C 1
ATOM 712 O O . GLU A 1 91 ? 10.464 1.666 -31.881 1.00 59.00 91 GLU A O 1
ATOM 717 N N . PRO A 1 92 ? 12.578 2.346 -32.284 1.00 53.19 92 PRO A N 1
ATOM 718 C CA . PRO A 1 92 ? 13.113 0.998 -32.268 1.00 53.19 92 PRO A CA 1
ATOM 719 C C . PRO A 1 92 ? 12.778 0.410 -30.903 1.00 53.19 92 PRO A C 1
ATOM 721 O O . PRO A 1 92 ? 13.155 0.970 -29.875 1.00 53.19 92 PRO A O 1
ATOM 724 N N . LYS A 1 93 ? 12.014 -0.689 -30.895 1.00 54.41 93 LYS A N 1
ATOM 725 C CA . LYS A 1 93 ? 11.679 -1.436 -29.682 1.00 54.41 93 LYS A CA 1
ATOM 726 C C . LYS A 1 93 ? 12.970 -1.971 -29.084 1.00 54.41 93 LYS A C 1
ATOM 728 O O . LYS A 1 93 ? 13.347 -3.115 -29.323 1.00 54.41 93 LYS A O 1
ATOM 733 N N . GLN A 1 94 ? 13.645 -1.131 -28.318 1.00 55.78 94 GLN A N 1
ATOM 734 C CA . GLN A 1 94 ? 14.650 -1.567 -27.382 1.00 55.78 94 GLN A CA 1
ATOM 735 C C . GLN A 1 94 ? 13.922 -2.510 -26.438 1.00 55.78 94 GLN A C 1
ATOM 737 O O . GLN A 1 94 ? 12.851 -2.193 -25.911 1.00 55.78 94 GLN A O 1
ATOM 742 N N . SER A 1 95 ? 14.429 -3.728 -26.339 1.00 60.53 95 SER A N 1
ATOM 743 C CA . SER A 1 95 ? 13.806 -4.739 -25.516 1.00 60.53 95 SER A CA 1
ATOM 744 C C . SER A 1 95 ? 13.827 -4.243 -24.073 1.00 60.53 95 SER A C 1
ATOM 746 O O . SER A 1 95 ? 14.862 -3.877 -23.524 1.00 60.53 95 SER A O 1
ATOM 748 N N . VAL A 1 96 ? 12.645 -4.136 -23.481 1.00 66.25 96 VAL A N 1
ATOM 749 C CA . VAL A 1 96 ? 12.495 -3.781 -22.076 1.00 66.25 96 VAL A CA 1
ATOM 750 C C . VAL A 1 96 ? 12.460 -5.091 -21.298 1.00 66.25 96 VAL A C 1
ATOM 752 O O . VAL A 1 96 ? 11.764 -6.034 -21.686 1.00 66.25 96 VAL A O 1
ATOM 755 N N . SER A 1 97 ? 13.231 -5.168 -20.218 1.00 74.69 97 SER A N 1
ATOM 756 C CA . SER A 1 97 ? 13.204 -6.308 -19.298 1.00 74.69 97 SER A CA 1
ATOM 757 C C . SER A 1 97 ? 11.806 -6.456 -18.672 1.00 74.69 97 SER A C 1
ATOM 759 O O . SER A 1 97 ? 11.061 -5.477 -18.616 1.00 74.69 97 SER A O 1
ATOM 761 N N . PRO A 1 98 ? 11.422 -7.639 -18.152 1.00 70.19 98 PRO A N 1
ATOM 762 C CA . PRO A 1 98 ? 10.133 -7.814 -17.466 1.00 70.19 98 PRO A CA 1
ATOM 763 C C . PRO A 1 98 ? 9.920 -6.822 -16.309 1.00 70.19 98 PRO A C 1
ATOM 765 O O . PRO A 1 98 ? 8.782 -6.477 -16.007 1.00 70.19 98 PRO A O 1
ATOM 768 N N . ASP A 1 99 ? 11.010 -6.313 -15.730 1.00 76.44 99 ASP A N 1
ATOM 769 C CA . ASP A 1 99 ? 11.012 -5.312 -14.658 1.00 76.44 99 ASP A CA 1
ATOM 770 C C . ASP A 1 99 ? 10.962 -3.854 -15.163 1.00 76.44 99 ASP A C 1
ATOM 772 O O . ASP A 1 99 ? 11.092 -2.914 -14.381 1.00 76.44 99 ASP A O 1
ATOM 776 N N . GLY A 1 100 ? 10.805 -3.629 -16.471 1.00 80.38 100 GLY A N 1
ATOM 777 C CA . GLY A 1 100 ? 10.734 -2.287 -17.056 1.00 80.38 100 GLY A CA 1
ATOM 778 C C . GLY A 1 100 ? 12.092 -1.621 -17.317 1.00 80.38 100 GLY A C 1
ATOM 779 O O . GLY A 1 100 ? 12.121 -0.501 -17.818 1.00 80.38 100 GLY A O 1
ATOM 780 N N . ALA A 1 101 ? 13.209 -2.277 -16.983 1.00 86.38 101 ALA A N 1
ATOM 781 C CA . ALA A 1 101 ? 14.553 -1.744 -17.208 1.00 86.38 101 ALA A CA 1
ATOM 782 C C . ALA A 1 101 ? 14.965 -1.839 -18.691 1.00 86.38 101 ALA A C 1
ATOM 784 O O . ALA A 1 101 ? 14.660 -2.854 -19.336 1.00 86.38 101 ALA A O 1
ATOM 785 N N . PRO A 1 102 ? 15.690 -0.841 -19.233 1.00 87.19 102 PRO A N 1
ATOM 786 C CA . PRO A 1 102 ? 16.272 -0.949 -20.567 1.00 87.19 102 PRO A CA 1
ATOM 787 C C . PRO A 1 102 ? 17.229 -2.147 -20.618 1.00 87.19 102 PRO A C 1
ATOM 789 O O . PRO A 1 102 ? 17.921 -2.441 -19.642 1.00 87.19 102 PRO A O 1
ATOM 792 N N . GLN A 1 103 ? 17.248 -2.871 -21.738 1.00 86.88 103 GLN A N 1
ATOM 793 C CA . GLN A 1 103 ? 18.152 -4.004 -21.944 1.00 86.88 103 GLN A CA 1
ATOM 794 C C . GLN A 1 103 ? 19.375 -3.567 -22.762 1.00 86.88 103 GLN A C 1
ATOM 796 O O . GLN A 1 103 ? 19.217 -2.785 -23.705 1.00 86.88 103 GLN A O 1
ATOM 801 N N . PRO A 1 104 ? 20.584 -4.066 -22.434 1.00 87.12 104 PRO A N 1
ATOM 802 C CA . PRO A 1 104 ? 21.776 -3.749 -23.207 1.00 87.12 104 PRO A CA 1
ATOM 803 C C . PRO A 1 104 ? 21.639 -4.228 -24.659 1.00 87.12 104 PRO A C 1
ATOM 805 O O . PRO A 1 104 ? 21.029 -5.280 -24.897 1.00 87.12 104 PRO A O 1
ATOM 808 N N . PRO A 1 105 ? 22.218 -3.494 -25.628 1.00 86.50 105 PRO A N 1
ATOM 809 C CA . PRO A 1 105 ? 22.239 -3.924 -27.019 1.00 86.50 105 PRO A CA 1
ATOM 810 C C . PRO A 1 105 ? 22.974 -5.263 -27.145 1.00 86.50 105 PRO A C 1
ATOM 812 O O . PRO A 1 105 ? 24.047 -5.464 -26.573 1.00 86.50 105 PRO A O 1
ATOM 815 N N . ALA A 1 106 ? 22.390 -6.202 -27.889 1.00 87.31 106 ALA A N 1
ATOM 816 C CA . ALA A 1 106 ? 23.021 -7.489 -28.142 1.00 87.31 106 ALA A CA 1
ATOM 817 C C . ALA A 1 106 ? 24.122 -7.313 -29.190 1.00 87.31 106 ALA A C 1
ATOM 819 O O . ALA A 1 106 ? 23.852 -6.901 -30.310 1.00 87.31 106 ALA A O 1
ATOM 820 N N . VAL A 1 107 ? 25.362 -7.663 -28.856 1.00 86.38 107 VAL A N 1
ATOM 821 C CA . VAL A 1 107 ? 26.500 -7.541 -29.784 1.00 86.38 107 VAL A CA 1
ATOM 822 C C . VAL A 1 107 ? 26.256 -8.323 -31.087 1.00 86.38 107 VAL A C 1
ATOM 824 O O . VAL A 1 107 ? 26.596 -7.862 -32.168 1.00 86.38 107 VAL A O 1
ATOM 827 N N . GLU A 1 108 ? 25.578 -9.470 -30.991 1.00 86.56 108 GLU A N 1
ATOM 828 C CA . GLU A 1 108 ? 25.234 -10.347 -32.120 1.00 86.56 108 GLU A CA 1
ATOM 829 C C . GLU A 1 108 ? 24.252 -9.725 -33.128 1.00 86.56 108 GLU A C 1
ATOM 831 O O . GLU A 1 108 ? 24.097 -10.254 -34.227 1.00 86.56 108 GLU A O 1
ATOM 836 N N . SER A 1 109 ? 23.566 -8.627 -32.779 1.00 86.38 109 SER A N 1
ATOM 837 C CA . SER A 1 109 ? 22.651 -7.947 -33.704 1.00 86.38 109 SER A CA 1
ATOM 838 C C . SER A 1 109 ? 23.336 -6.932 -34.623 1.00 86.38 109 SER A C 1
ATOM 840 O O . SER A 1 109 ? 22.648 -6.333 -35.448 1.00 86.38 109 SER A O 1
ATOM 842 N N . PHE A 1 110 ? 24.652 -6.732 -34.493 1.00 87.94 110 PHE A N 1
ATOM 843 C CA . PHE A 1 110 ? 25.425 -5.760 -35.269 1.00 87.94 110 PHE A CA 1
ATOM 844 C C . PHE A 1 110 ? 26.546 -6.445 -36.061 1.00 87.94 110 PHE A C 1
ATOM 846 O O . PHE A 1 110 ? 27.161 -7.401 -35.593 1.00 87.94 110 PHE A O 1
ATOM 853 N N . ASP A 1 111 ? 26.821 -5.938 -37.265 1.00 87.88 111 ASP A N 1
ATOM 854 C CA . ASP A 1 111 ? 27.915 -6.413 -38.118 1.00 87.88 111 ASP A CA 1
ATOM 855 C C . ASP A 1 111 ? 29.222 -5.672 -37.791 1.00 87.88 111 ASP A C 1
ATOM 857 O O . ASP A 1 111 ? 29.572 -4.667 -38.412 1.00 87.88 111 ASP A O 1
ATOM 861 N N . LEU A 1 112 ? 29.928 -6.158 -36.769 1.00 88.81 112 LEU A N 1
ATOM 862 C CA . LEU A 1 112 ? 31.139 -5.524 -36.236 1.00 88.81 112 LEU A CA 1
ATOM 863 C C . LEU A 1 112 ? 32.352 -5.566 -37.177 1.00 88.81 112 LEU A C 1
ATOM 865 O O . LEU A 1 112 ? 33.344 -4.890 -36.909 1.00 88.81 112 LEU A O 1
ATOM 869 N N . ASP A 1 113 ? 32.292 -6.348 -38.257 1.00 89.94 113 ASP A N 1
ATOM 870 C CA . ASP A 1 113 ? 33.372 -6.424 -39.246 1.00 89.94 113 ASP A CA 1
ATOM 871 C C . ASP A 1 113 ? 33.377 -5.199 -40.184 1.00 89.94 113 ASP A C 1
ATOM 873 O O . ASP A 1 113 ? 34.314 -5.001 -40.963 1.00 89.94 113 ASP A O 1
ATOM 877 N N . THR A 1 114 ? 32.342 -4.356 -40.096 1.00 91.56 114 THR A N 1
ATOM 878 C CA . THR A 1 114 ? 32.205 -3.104 -40.847 1.00 91.56 114 THR A CA 1
ATOM 879 C C . THR A 1 114 ? 32.291 -1.889 -39.925 1.00 91.56 114 THR A C 1
ATOM 881 O O . THR A 1 114 ? 31.793 -1.905 -38.801 1.00 91.56 114 THR A O 1
ATOM 884 N N . GLU A 1 115 ? 32.884 -0.800 -40.420 1.00 89.38 115 GLU A N 1
ATOM 885 C CA . GLU A 1 115 ? 32.942 0.487 -39.706 1.00 89.38 115 GLU A CA 1
ATOM 886 C C . GLU A 1 115 ? 31.530 0.999 -39.364 1.00 89.38 115 GLU A C 1
ATOM 888 O O . GLU A 1 115 ? 31.268 1.421 -38.242 1.00 89.38 115 GLU A O 1
ATOM 893 N N . GLU A 1 116 ? 30.575 0.834 -40.286 1.00 89.00 116 GLU A N 1
ATOM 894 C CA . GLU A 1 116 ? 29.176 1.216 -40.076 1.00 89.00 116 GLU A CA 1
ATOM 895 C C . GLU A 1 116 ? 28.490 0.411 -38.960 1.00 89.00 116 GLU A C 1
ATOM 897 O O . GLU A 1 116 ? 27.723 0.979 -38.179 1.00 89.00 116 GLU A O 1
ATOM 902 N N . GLY A 1 117 ? 28.737 -0.901 -38.861 1.00 86.81 117 GLY A N 1
ATOM 903 C CA . GLY A 1 117 ? 28.150 -1.734 -37.809 1.00 86.81 117 GLY A CA 1
ATOM 904 C C . GLY A 1 117 ? 28.793 -1.512 -36.439 1.00 86.81 117 GLY A C 1
ATOM 905 O O . GLY A 1 117 ? 28.092 -1.546 -35.424 1.00 86.81 117 GLY A O 1
ATOM 906 N N . LEU A 1 118 ? 30.090 -1.191 -36.405 1.00 89.12 118 LEU A N 1
ATOM 907 C CA . LEU A 1 118 ? 30.795 -0.761 -35.196 1.00 89.12 118 LEU A CA 1
ATOM 908 C C . LEU A 1 118 ? 30.230 0.571 -34.665 1.00 89.12 118 LEU A C 1
ATOM 910 O O . LEU A 1 118 ? 29.890 0.677 -33.485 1.00 89.12 118 LEU A O 1
ATOM 914 N N . ASP A 1 119 ? 30.044 1.559 -35.545 1.00 91.44 119 ASP A N 1
ATOM 915 C CA . ASP A 1 119 ? 29.455 2.860 -35.203 1.00 91.44 119 ASP A CA 1
ATOM 916 C C . ASP A 1 119 ? 28.008 2.735 -34.712 1.00 91.44 119 ASP A C 1
ATOM 918 O O . ASP A 1 119 ? 27.592 3.426 -33.777 1.00 91.44 119 ASP A O 1
ATOM 922 N N . GLN A 1 120 ? 27.219 1.851 -35.330 1.00 89.69 120 GLN A N 1
ATOM 923 C CA . GLN A 1 120 ? 25.852 1.562 -34.893 1.00 89.69 120 GLN A CA 1
ATOM 924 C C . GLN A 1 120 ? 25.820 0.919 -33.506 1.00 89.69 120 GLN A C 1
ATOM 926 O O . GLN A 1 120 ? 24.972 1.288 -32.692 1.00 89.69 120 GLN A O 1
ATOM 931 N N . TYR A 1 121 ? 26.746 0.002 -33.215 1.00 88.25 121 TYR A N 1
ATOM 932 C CA . TYR A 1 121 ? 26.857 -0.603 -31.892 1.00 88.25 121 TYR A CA 1
ATOM 933 C C . TYR A 1 121 ? 27.208 0.441 -30.822 1.00 88.25 121 TYR A C 1
ATOM 935 O O . TYR A 1 121 ? 26.547 0.486 -29.785 1.00 88.25 121 TYR A O 1
ATOM 943 N N . PHE A 1 122 ? 28.174 1.331 -31.082 1.00 91.50 122 PHE A N 1
ATOM 944 C CA . PHE A 1 122 ? 28.527 2.388 -30.128 1.00 91.50 122 PHE A CA 1
ATOM 945 C C . PHE A 1 122 ? 27.381 3.370 -29.875 1.00 91.50 122 PHE A C 1
ATOM 947 O O . PHE A 1 122 ? 27.139 3.722 -28.722 1.00 91.50 122 PHE A O 1
ATOM 954 N N . LYS A 1 123 ? 26.629 3.754 -30.913 1.00 91.75 123 LYS A N 1
ATOM 955 C CA . LYS A 1 123 ? 25.420 4.584 -30.756 1.00 91.75 123 LYS A CA 1
ATOM 956 C C . LYS A 1 123 ? 24.342 3.874 -29.937 1.00 91.75 123 LYS A C 1
ATOM 958 O O . LYS A 1 123 ? 23.767 4.458 -29.026 1.00 91.75 123 LYS A O 1
ATOM 963 N N . ALA A 1 124 ? 24.094 2.594 -30.211 1.00 88.25 124 ALA A N 1
ATOM 964 C CA . ALA A 1 124 ? 23.132 1.810 -29.441 1.00 88.25 124 ALA A CA 1
ATOM 965 C C . ALA A 1 124 ? 23.570 1.634 -27.976 1.00 88.25 124 ALA A C 1
ATOM 967 O O . ALA A 1 124 ? 22.726 1.581 -27.078 1.00 88.25 124 ALA A O 1
ATOM 968 N N . GLN A 1 125 ? 24.880 1.555 -27.724 1.00 91.00 125 GLN A N 1
ATOM 969 C CA . GLN A 1 125 ? 25.438 1.503 -26.379 1.00 91.00 125 GLN A CA 1
ATOM 970 C C . GLN A 1 125 ? 25.277 2.842 -25.647 1.00 91.00 125 GLN A C 1
ATOM 972 O O . GLN A 1 125 ? 24.822 2.831 -24.505 1.00 91.00 125 GLN A O 1
ATOM 977 N N . SER A 1 126 ? 25.563 3.978 -26.294 1.00 91.56 126 SER A N 1
ATOM 978 C CA . SER A 1 126 ? 25.367 5.298 -25.679 1.00 91.56 126 SER A CA 1
ATOM 979 C C . SER A 1 126 ? 23.893 5.573 -25.375 1.00 91.56 126 SER A C 1
ATOM 981 O O . SER A 1 126 ? 23.562 5.976 -24.265 1.00 91.56 126 SER A O 1
ATOM 983 N N . GLU A 1 127 ? 22.984 5.258 -26.304 1.00 90.94 127 GLU A N 1
ATOM 984 C CA . GLU A 1 127 ? 21.537 5.389 -26.076 1.00 90.94 127 GLU A CA 1
ATOM 985 C C . GLU A 1 127 ? 21.041 4.487 -24.936 1.00 90.94 127 GLU A C 1
ATOM 987 O O . GLU A 1 127 ? 20.124 4.844 -24.194 1.00 90.94 127 GLU A O 1
ATOM 992 N N . TYR A 1 128 ? 21.618 3.290 -24.793 1.00 90.75 128 TYR A N 1
ATOM 993 C CA . TYR A 1 128 ? 21.316 2.408 -23.669 1.00 90.75 128 TYR A CA 1
ATOM 994 C C . TYR A 1 128 ? 21.789 2.999 -22.337 1.00 90.75 128 TYR A C 1
ATOM 996 O O . TYR A 1 128 ? 21.044 2.935 -21.358 1.00 90.75 128 TYR A O 1
ATOM 1004 N N . GLU A 1 129 ? 22.995 3.565 -22.289 1.00 92.38 129 GLU A N 1
ATOM 1005 C CA . GLU A 1 129 ? 23.543 4.192 -21.084 1.00 92.38 129 GLU A CA 1
ATOM 1006 C C . GLU A 1 129 ? 22.691 5.391 -20.644 1.00 92.38 129 GLU A C 1
ATOM 1008 O O . GLU A 1 129 ? 22.271 5.425 -19.486 1.00 92.38 129 GLU A O 1
ATOM 1013 N N . GLU A 1 130 ? 22.324 6.283 -21.570 1.00 93.00 130 GLU A N 1
ATOM 1014 C CA . GLU A 1 130 ? 21.423 7.417 -21.303 1.00 93.00 130 GLU A CA 1
ATOM 1015 C C . GLU A 1 130 ? 20.071 6.947 -20.740 1.00 93.00 130 GLU A C 1
ATOM 1017 O O . GLU A 1 130 ? 19.642 7.372 -19.666 1.00 93.00 130 GLU A O 1
ATOM 1022 N N . LYS A 1 131 ? 19.424 5.973 -21.394 1.00 90.25 131 LYS A N 1
ATOM 1023 C CA . LYS A 1 131 ? 18.132 5.439 -20.927 1.00 90.25 131 LYS A CA 1
ATOM 1024 C C . LYS A 1 131 ? 18.234 4.712 -19.592 1.00 90.25 131 LYS A C 1
ATOM 1026 O O . LYS A 1 131 ? 17.275 4.698 -18.818 1.00 90.25 131 LYS A O 1
ATOM 1031 N N . LEU A 1 132 ? 19.364 4.066 -19.312 1.00 92.12 132 LEU A N 1
ATOM 1032 C CA . LEU A 1 132 ? 19.602 3.412 -18.030 1.00 92.12 132 LEU A CA 1
ATOM 1033 C C . LEU A 1 132 ? 19.730 4.444 -16.905 1.00 92.12 132 LEU A C 1
ATOM 1035 O O . LEU A 1 132 ? 19.275 4.182 -15.787 1.00 92.12 132 LEU A O 1
ATOM 1039 N N . GLU A 1 133 ? 20.347 5.591 -17.176 1.00 94.06 133 GLU A N 1
ATOM 1040 C CA . GLU A 1 133 ? 20.427 6.703 -16.231 1.00 94.06 133 GLU A CA 1
ATOM 1041 C C . GLU A 1 133 ? 19.057 7.325 -15.966 1.00 94.06 133 GLU A C 1
ATOM 1043 O O . GLU A 1 133 ? 18.677 7.439 -14.795 1.00 94.06 133 GLU A O 1
ATOM 1048 N N . ASP A 1 134 ? 18.284 7.607 -17.016 1.00 93.88 134 ASP A N 1
ATOM 1049 C CA . ASP A 1 134 ? 16.911 8.110 -16.901 1.00 93.88 134 ASP A CA 1
ATOM 1050 C C . ASP A 1 134 ? 16.028 7.145 -16.103 1.00 93.88 134 ASP A C 1
ATOM 1052 O O . ASP A 1 134 ? 15.380 7.536 -15.130 1.00 93.88 134 ASP A O 1
ATOM 1056 N N . TRP A 1 135 ? 16.079 5.847 -16.419 1.00 92.06 135 TRP A N 1
ATOM 1057 C CA . TRP A 1 135 ? 15.327 4.832 -15.681 1.00 92.06 135 TRP A CA 1
ATOM 1058 C C . TRP A 1 135 ? 15.726 4.786 -14.199 1.00 92.06 135 TRP A C 1
ATOM 1060 O O . TRP A 1 135 ? 14.866 4.720 -13.318 1.00 92.06 135 TRP A O 1
ATOM 1070 N N . LYS A 1 136 ? 17.027 4.857 -13.882 1.00 94.12 136 LYS A N 1
ATOM 1071 C CA . LYS A 1 136 ? 1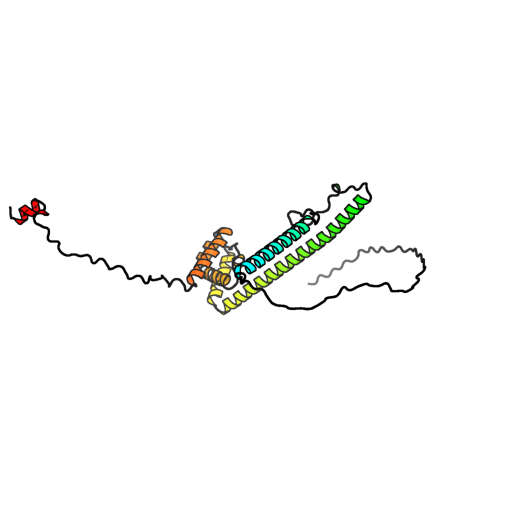7.501 4.908 -12.486 1.00 94.12 136 LYS A CA 1
ATOM 1072 C C . LYS A 1 136 ? 17.029 6.176 -11.777 1.00 94.12 136 LYS A C 1
ATOM 1074 O O . LYS A 1 136 ? 16.747 6.124 -10.575 1.00 94.12 136 LYS A O 1
ATOM 1079 N N . PHE A 1 137 ? 16.991 7.306 -12.477 1.00 95.50 137 PHE A N 1
ATOM 1080 C CA . PHE A 1 137 ? 16.496 8.564 -11.935 1.00 95.50 137 PHE A CA 1
ATOM 1081 C C . PHE A 1 137 ? 14.999 8.476 -11.624 1.00 95.50 137 PHE A C 1
ATOM 1083 O O . PHE A 1 137 ? 14.604 8.763 -10.492 1.00 95.50 137 PHE A O 1
ATOM 1090 N N . ASP A 1 138 ? 14.198 7.972 -12.559 1.00 93.69 138 ASP A N 1
ATOM 1091 C CA . ASP A 1 138 ? 12.762 7.760 -12.376 1.00 93.69 138 ASP A CA 1
ATOM 1092 C C . ASP A 1 138 ? 12.468 6.791 -11.230 1.00 93.69 138 ASP A C 1
ATOM 1094 O O . ASP A 1 138 ? 11.615 7.070 -10.387 1.00 93.69 138 ASP A O 1
ATOM 1098 N N . GLN A 1 139 ? 13.221 5.692 -11.117 1.00 93.75 139 GLN A N 1
ATOM 1099 C CA . GLN A 1 139 ? 13.098 4.768 -9.986 1.00 93.75 139 GLN A CA 1
ATOM 1100 C C . GLN A 1 139 ? 13.362 5.468 -8.647 1.00 93.75 139 GLN A C 1
ATOM 1102 O O . GLN A 1 139 ? 12.604 5.298 -7.690 1.00 93.75 139 GLN A O 1
ATOM 1107 N N . LYS A 1 140 ? 14.410 6.298 -8.562 1.00 95.06 140 LYS A N 1
ATOM 1108 C CA . LYS A 1 140 ? 14.697 7.082 -7.350 1.00 95.06 140 LYS A CA 1
ATOM 1109 C C . LYS A 1 140 ? 13.600 8.104 -7.059 1.00 95.06 140 LYS A C 1
ATOM 1111 O O . LYS A 1 140 ? 13.255 8.301 -5.891 1.00 95.06 140 LYS A O 1
ATOM 1116 N N . LEU A 1 141 ? 13.061 8.753 -8.089 1.00 95.31 141 LEU A N 1
ATOM 1117 C CA . LEU A 1 141 ? 11.984 9.726 -7.943 1.00 95.31 141 LEU A CA 1
ATOM 1118 C C . LEU A 1 141 ? 10.709 9.052 -7.425 1.00 95.31 141 LEU A C 1
ATOM 1120 O O . LEU A 1 141 ? 10.170 9.489 -6.410 1.00 95.31 141 LEU A O 1
ATOM 1124 N N . GLN A 1 142 ? 10.302 7.934 -8.030 1.00 94.00 142 GLN A N 1
ATOM 1125 C CA . GLN A 1 142 ? 9.153 7.136 -7.596 1.00 94.00 142 GLN A CA 1
ATOM 1126 C C . GLN A 1 142 ? 9.313 6.643 -6.154 1.00 94.00 142 GLN A C 1
ATOM 1128 O O . GLN A 1 142 ? 8.385 6.762 -5.355 1.00 94.00 142 GLN A O 1
ATOM 1133 N N . GLN A 1 143 ? 10.499 6.152 -5.779 1.00 93.81 143 GLN A N 1
ATOM 1134 C CA . GLN A 1 143 ? 10.779 5.742 -4.399 1.00 93.81 143 GLN A CA 1
ATOM 1135 C C . GLN A 1 143 ? 10.665 6.916 -3.420 1.00 93.81 143 GLN A C 1
ATOM 1137 O O . GLN A 1 143 ? 10.068 6.779 -2.350 1.00 93.81 143 GLN A O 1
ATOM 1142 N N . ARG A 1 144 ? 11.200 8.088 -3.782 1.00 95.31 144 ARG A N 1
ATOM 1143 C CA . ARG A 1 144 ? 11.114 9.296 -2.952 1.00 95.31 144 ARG A CA 1
ATOM 1144 C C . ARG A 1 144 ? 9.674 9.780 -2.799 1.00 95.31 144 ARG A C 1
ATOM 1146 O O . ARG A 1 144 ? 9.284 10.181 -1.702 1.00 95.31 144 ARG A O 1
ATOM 1153 N N . GLU A 1 145 ? 8.893 9.769 -3.873 1.00 94.38 145 GLU A N 1
ATOM 1154 C CA . GLU A 1 145 ? 7.484 10.162 -3.848 1.00 94.38 145 GLU A CA 1
ATOM 1155 C C . GLU A 1 145 ? 6.640 9.185 -3.033 1.00 94.38 145 GLU A C 1
ATOM 1157 O O . GLU A 1 145 ? 5.869 9.624 -2.178 1.00 94.38 145 GLU A O 1
ATOM 1162 N N . ALA A 1 146 ? 6.845 7.879 -3.212 1.00 92.50 146 ALA A N 1
ATOM 1163 C CA . ALA A 1 146 ? 6.188 6.850 -2.415 1.00 92.50 146 ALA A CA 1
ATOM 1164 C C . ALA A 1 146 ? 6.513 7.003 -0.921 1.00 92.50 146 ALA A C 1
ATOM 1166 O O . ALA A 1 146 ? 5.601 6.987 -0.093 1.00 92.50 146 ALA A O 1
ATOM 1167 N N . ALA A 1 147 ? 7.782 7.236 -0.569 1.00 93.06 147 ALA A N 1
ATOM 1168 C CA . ALA A 1 147 ? 8.195 7.479 0.813 1.00 93.06 147 ALA A CA 1
ATOM 1169 C C . ALA A 1 147 ? 7.564 8.757 1.390 1.00 93.06 147 ALA A C 1
ATOM 1171 O O . ALA A 1 147 ? 7.081 8.760 2.522 1.00 93.06 147 ALA A O 1
ATOM 1172 N N . LYS A 1 148 ? 7.512 9.842 0.607 1.00 94.81 148 LYS A N 1
ATOM 1173 C CA . LYS A 1 148 ? 6.864 11.094 1.020 1.00 94.81 148 LYS A CA 1
ATOM 1174 C C . LYS A 1 148 ? 5.364 10.901 1.245 1.00 94.81 148 LYS A C 1
ATOM 1176 O O . LYS A 1 148 ? 4.832 11.411 2.228 1.00 94.81 148 LYS A O 1
ATOM 1181 N N . LEU A 1 149 ? 4.691 10.166 0.362 1.00 90.75 149 LEU A N 1
ATOM 1182 C CA . LEU A 1 149 ? 3.265 9.872 0.482 1.00 90.75 149 LEU A CA 1
ATOM 1183 C C . LEU A 1 149 ? 2.976 9.007 1.715 1.00 90.75 149 LEU A C 1
ATOM 1185 O O . LEU A 1 149 ? 2.040 9.297 2.457 1.00 90.75 149 LEU A O 1
ATOM 1189 N N . GLN A 1 150 ? 3.802 7.988 1.975 1.00 89.00 150 GLN A N 1
ATOM 1190 C CA . GLN A 1 150 ? 3.705 7.179 3.194 1.00 89.00 150 GLN A CA 1
ATOM 1191 C C . GLN A 1 150 ? 3.886 8.039 4.446 1.00 89.00 150 GLN A C 1
ATOM 1193 O O . GLN A 1 150 ? 3.045 7.995 5.341 1.00 89.00 150 GLN A O 1
ATOM 1198 N N . GLN A 1 151 ? 4.907 8.898 4.473 1.00 91.88 151 GLN A N 1
ATOM 1199 C CA . GLN A 1 151 ? 5.152 9.789 5.605 1.00 91.88 151 GLN A CA 1
ATOM 1200 C C . GLN A 1 151 ? 3.982 10.756 5.848 1.00 91.88 151 GLN A C 1
ATOM 1202 O O . GLN A 1 151 ? 3.600 10.994 6.993 1.00 91.88 151 GLN A O 1
ATOM 1207 N N . GLN A 1 152 ? 3.394 11.315 4.786 1.00 91.56 152 GLN A N 1
ATOM 1208 C CA . GLN A 1 152 ? 2.210 12.172 4.899 1.00 91.56 152 GLN A CA 1
ATOM 1209 C C . GLN A 1 152 ? 1.019 11.399 5.474 1.00 91.56 152 GLN A C 1
ATOM 1211 O O . GLN A 1 152 ? 0.384 11.871 6.418 1.00 91.56 152 GLN A O 1
ATOM 1216 N N . ARG A 1 153 ? 0.775 10.179 4.984 1.00 88.50 153 ARG A N 1
ATOM 1217 C CA . ARG A 1 153 ? -0.295 9.306 5.485 1.00 88.50 153 ARG A CA 1
ATOM 1218 C C . ARG A 1 153 ? -0.118 8.976 6.969 1.00 88.50 153 ARG A C 1
ATOM 1220 O O . ARG A 1 153 ? -1.072 9.068 7.736 1.00 88.50 153 ARG A O 1
ATOM 1227 N N . GLU A 1 154 ? 1.094 8.631 7.397 1.00 89.25 154 GLU A N 1
ATOM 1228 C CA . GLU A 1 154 ? 1.398 8.342 8.805 1.00 89.25 154 GLU A CA 1
ATOM 1229 C C . GLU A 1 154 ? 1.167 9.561 9.708 1.00 89.25 154 GLU A C 1
ATOM 1231 O O . GLU A 1 154 ? 0.603 9.442 10.803 1.00 89.25 154 GLU A O 1
ATOM 1236 N N . GLN A 1 155 ? 1.556 10.753 9.246 1.00 91.75 155 GLN A N 1
ATOM 1237 C CA . GLN A 1 155 ? 1.309 12.002 9.968 1.00 91.75 155 GLN A CA 1
ATOM 1238 C C . GLN A 1 155 ? -0.189 12.296 10.092 1.00 91.75 155 GLN A C 1
ATOM 1240 O O . GLN A 1 155 ? -0.649 12.680 11.170 1.00 91.75 155 GLN A O 1
ATOM 1245 N N . GLU A 1 156 ? -0.962 12.088 9.027 1.00 90.81 156 GLU A N 1
ATOM 1246 C CA . GLU A 1 156 ? -2.417 12.258 9.039 1.00 90.81 156 GLU A CA 1
ATOM 1247 C C . GLU A 1 156 ? -3.097 11.302 10.020 1.00 90.81 156 GLU A C 1
ATOM 1249 O O . GLU A 1 156 ? -3.887 11.751 10.854 1.00 90.81 156 GLU A O 1
ATOM 1254 N N . ILE A 1 157 ? -2.740 10.014 9.983 1.00 89.56 157 ILE A N 1
ATOM 1255 C CA . ILE A 1 157 ? -3.253 9.002 10.917 1.00 89.56 157 ILE A CA 1
ATOM 1256 C C . ILE A 1 157 ? -2.924 9.406 12.358 1.00 89.56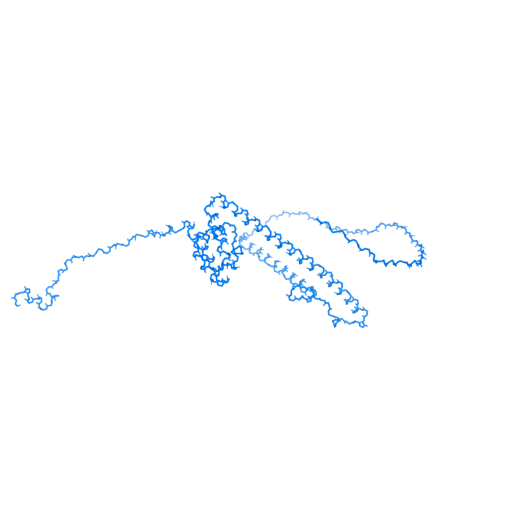 157 ILE A C 1
ATOM 1258 O O . ILE A 1 157 ? -3.806 9.430 13.216 1.00 89.56 157 ILE A O 1
ATOM 1262 N N . THR A 1 158 ? -1.678 9.805 12.624 1.00 90.69 158 THR A N 1
ATOM 1263 C CA . THR A 1 158 ? -1.240 10.232 13.963 1.00 90.69 158 THR A CA 1
ATOM 1264 C C . THR A 1 158 ? -2.018 11.455 14.457 1.00 90.69 158 THR A C 1
ATOM 1266 O O . THR A 1 158 ? -2.408 11.524 15.625 1.00 90.69 158 THR A O 1
ATOM 1269 N N . ASN A 1 159 ? -2.263 12.432 13.583 1.00 92.31 159 ASN A N 1
ATOM 1270 C CA . ASN A 1 159 ? -3.029 13.628 13.928 1.00 92.31 159 ASN A CA 1
ATOM 1271 C C . ASN A 1 159 ? -4.501 13.300 14.206 1.00 92.31 159 ASN A C 1
ATOM 1273 O O . ASN A 1 159 ? -5.071 13.835 15.157 1.00 92.31 159 ASN A O 1
ATOM 1277 N N . GLN A 1 160 ? -5.098 12.391 13.436 1.00 90.50 160 GLN A N 1
ATOM 1278 C CA . GLN A 1 160 ? -6.466 11.921 13.664 1.00 90.50 160 GLN A CA 1
ATOM 1279 C C . GLN A 1 160 ? -6.595 11.166 14.985 1.00 90.50 160 GLN A C 1
ATOM 1281 O O . GLN A 1 160 ? -7.539 11.419 15.731 1.00 90.50 160 GLN A O 1
ATOM 1286 N N . PHE A 1 161 ? -5.619 10.321 15.324 1.00 90.62 161 PHE A N 1
ATOM 1287 C CA . PHE A 1 161 ? -5.563 9.665 16.628 1.00 90.62 161 PHE A CA 1
ATOM 1288 C C . PHE A 1 161 ? -5.537 10.672 17.775 1.00 90.62 161 PHE A C 1
ATOM 1290 O O . PHE A 1 161 ? -6.333 10.552 18.702 1.00 90.62 161 PHE A O 1
ATOM 1297 N N . LYS A 1 162 ? -4.679 11.698 17.697 1.00 91.81 162 LYS A N 1
ATOM 1298 C CA . LYS A 1 162 ? -4.622 12.763 18.714 1.00 91.81 162 LYS A CA 1
ATOM 1299 C C . LYS A 1 162 ? -5.975 13.458 18.867 1.00 91.81 162 LYS A C 1
ATOM 1301 O O . LYS A 1 162 ? -6.507 13.516 19.969 1.00 91.81 162 LYS A O 1
ATOM 1306 N N . GLN A 1 163 ? -6.569 13.895 17.756 1.00 91.88 163 GLN A N 1
ATOM 1307 C CA . GLN A 1 163 ? -7.879 14.552 17.766 1.00 91.88 163 GLN A CA 1
ATOM 1308 C C . GLN A 1 163 ? -8.978 13.649 18.345 1.00 91.88 163 GLN A C 1
ATOM 1310 O O . GLN A 1 163 ? -9.823 14.117 19.108 1.00 91.88 163 GLN A O 1
ATOM 1315 N N . ARG A 1 164 ? -8.971 12.353 18.013 1.00 91.06 164 ARG A N 1
ATOM 1316 C CA . ARG A 1 164 ? -9.951 11.384 18.520 1.00 91.06 164 ARG A CA 1
ATOM 1317 C C . ARG A 1 164 ? -9.743 11.051 19.992 1.00 91.06 164 ARG A C 1
ATOM 1319 O O . ARG A 1 164 ? -10.735 10.942 20.706 1.00 91.06 164 ARG A O 1
ATOM 1326 N N . PHE A 1 165 ? -8.505 10.949 20.467 1.00 92.50 165 PHE A N 1
ATOM 1327 C CA . PHE A 1 165 ? -8.209 10.775 21.891 1.00 92.50 165 PHE A CA 1
ATOM 1328 C C . PHE A 1 165 ? -8.612 11.993 22.722 1.00 92.50 165 PHE A C 1
ATOM 1330 O O . PHE A 1 165 ? -9.134 11.818 23.823 1.00 92.50 165 PHE A O 1
ATOM 1337 N N . ASP A 1 166 ? -8.426 13.204 22.191 1.00 91.44 166 ASP A N 1
ATOM 1338 C CA . ASP A 1 166 ? -8.861 14.436 22.853 1.00 91.44 166 ASP A CA 1
ATOM 1339 C C . ASP A 1 166 ? -10.395 14.547 22.885 1.00 91.44 166 ASP A C 1
ATOM 1341 O O . ASP A 1 166 ? -10.973 14.966 23.889 1.00 91.44 166 ASP A O 1
ATOM 1345 N N . ALA A 1 167 ? -11.072 14.136 21.807 1.00 91.00 167 ALA A N 1
ATOM 1346 C CA . ALA A 1 167 ? -12.530 14.168 21.712 1.00 91.00 167 ALA A CA 1
ATOM 1347 C C . ALA A 1 167 ? -13.223 13.054 22.520 1.00 91.00 167 ALA A C 1
ATOM 1349 O O . ALA A 1 167 ? -14.311 13.274 23.056 1.00 91.00 167 ALA A O 1
ATOM 1350 N N . ASN A 1 168 ? -12.621 11.862 22.604 1.00 90.56 168 ASN A N 1
ATOM 1351 C CA . ASN A 1 168 ? -13.184 10.698 23.283 1.00 90.56 168 ASN A CA 1
ATOM 1352 C C . ASN A 1 168 ? -12.153 10.035 24.226 1.00 90.56 168 ASN A C 1
ATOM 1354 O O . ASN A 1 168 ? -11.436 9.112 23.828 1.00 90.56 168 ASN A O 1
ATOM 1358 N N . PRO A 1 169 ? -12.122 10.427 25.516 1.00 90.19 169 PRO A N 1
ATOM 1359 C CA . PRO A 1 169 ? -11.226 9.831 26.509 1.00 90.19 169 PRO A CA 1
ATOM 1360 C C . PRO A 1 169 ? -11.448 8.330 26.732 1.00 90.19 169 PRO A C 1
ATOM 1362 O O . PRO A 1 169 ? -10.524 7.634 27.148 1.00 90.19 169 PRO A O 1
ATOM 1365 N N . LYS A 1 170 ? -12.660 7.822 26.465 1.00 91.81 170 LYS A N 1
ATOM 1366 C CA . LYS A 1 170 ? -12.961 6.392 26.586 1.00 91.81 170 LYS A CA 1
ATOM 1367 C C . LYS A 1 170 ? -12.238 5.596 25.502 1.00 91.81 170 LYS A C 1
ATOM 1369 O O . LYS A 1 170 ? -11.584 4.612 25.821 1.00 91.81 170 LYS A O 1
ATOM 1374 N N . PHE A 1 171 ? -12.270 6.079 24.258 1.00 91.31 171 PHE A N 1
ATOM 1375 C CA . PHE A 1 171 ? -11.539 5.453 23.155 1.00 91.31 171 PHE A CA 1
ATOM 1376 C C . PHE A 1 171 ? -10.041 5.350 23.455 1.00 91.31 171 PHE A C 1
ATOM 1378 O O . PHE A 1 171 ? -9.435 4.327 23.167 1.00 91.31 171 PHE A O 1
ATOM 1385 N N . ARG A 1 172 ? -9.444 6.356 24.106 1.00 91.56 172 ARG A N 1
ATOM 1386 C CA . ARG A 1 172 ? -8.044 6.276 24.546 1.00 91.56 172 ARG A CA 1
ATOM 1387 C C . ARG A 1 172 ? -7.793 5.106 25.508 1.00 91.56 172 ARG A C 1
ATOM 1389 O O . ARG A 1 172 ? -6.817 4.388 25.328 1.00 91.56 172 ARG A O 1
ATOM 1396 N N . GLN A 1 173 ? -8.657 4.909 26.504 1.00 91.81 173 GLN A N 1
ATOM 1397 C CA . GLN A 1 173 ? -8.525 3.799 27.459 1.00 91.81 173 GLN A CA 1
ATOM 1398 C C . GLN A 1 173 ? -8.721 2.440 26.778 1.00 91.81 173 GLN A C 1
ATOM 1400 O O . GLN A 1 173 ? -7.941 1.517 27.006 1.00 91.81 173 GLN A O 1
ATOM 1405 N N . ASP A 1 174 ? -9.736 2.336 25.920 1.00 91.88 174 ASP A N 1
ATOM 1406 C CA . ASP A 1 174 ? -10.037 1.123 25.156 1.00 91.88 174 ASP A CA 1
ATOM 1407 C C . ASP A 1 174 ? -8.880 0.794 24.187 1.00 91.88 174 ASP A C 1
ATOM 1409 O O . ASP A 1 174 ? -8.475 -0.358 24.043 1.00 91.88 174 ASP A O 1
ATOM 1413 N N . PHE A 1 175 ? -8.260 1.812 23.583 1.00 90.81 175 PHE A N 1
ATOM 1414 C CA . PHE A 1 175 ? -7.097 1.644 22.713 1.00 90.81 175 PHE A CA 1
ATOM 1415 C C . PHE A 1 175 ? -5.835 1.242 23.487 1.00 90.81 175 PHE A C 1
ATOM 1417 O O . PHE A 1 175 ? -5.083 0.388 23.027 1.00 90.81 175 PHE A O 1
ATOM 1424 N N . GLU A 1 176 ? -5.596 1.788 24.683 1.00 90.31 176 GLU A N 1
ATOM 1425 C CA . GLU A 1 176 ? -4.504 1.328 25.553 1.00 90.31 176 GLU A CA 1
ATOM 1426 C C . GLU A 1 176 ? -4.668 -0.168 25.886 1.00 90.31 176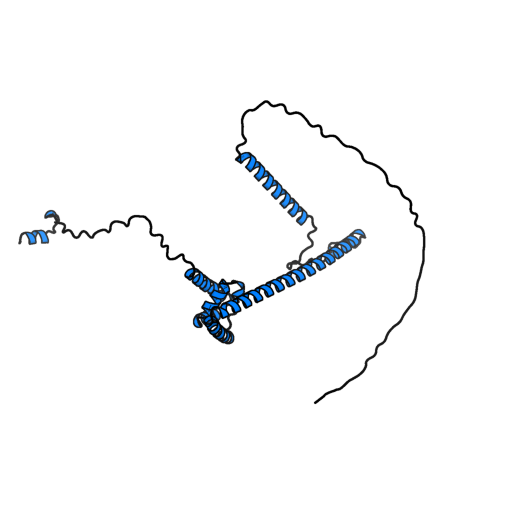 GLU A C 1
ATOM 1428 O O . GLU A 1 176 ? -3.705 -0.930 25.782 1.00 90.31 176 GLU A O 1
ATOM 1433 N N . GLN A 1 177 ? -5.890 -0.632 26.166 1.00 88.75 177 GLN A N 1
ATOM 1434 C CA . GLN A 1 177 ? -6.166 -2.066 26.328 1.00 88.75 177 GLN A CA 1
ATOM 1435 C C . GLN A 1 177 ? -5.893 -2.843 25.036 1.00 88.75 177 GLN A C 1
ATOM 1437 O O . GLN A 1 177 ? -5.222 -3.875 25.077 1.00 88.75 177 GLN A O 1
ATOM 1442 N N . LEU A 1 178 ? -6.320 -2.325 23.883 1.00 88.31 178 LEU A N 1
ATOM 1443 C CA . LEU A 1 178 ? -6.043 -2.931 22.581 1.00 88.31 178 LEU A CA 1
ATOM 1444 C C . LEU A 1 178 ? -4.538 -3.129 22.348 1.00 88.31 178 LEU A C 1
ATOM 1446 O O . LEU A 1 178 ? -4.125 -4.203 21.918 1.00 88.31 178 LEU A O 1
ATOM 1450 N N . THR A 1 179 ? -3.700 -2.146 22.699 1.00 88.06 179 THR A N 1
ATOM 1451 C CA . THR A 1 179 ? -2.239 -2.282 22.551 1.00 88.06 179 THR A CA 1
ATOM 1452 C C . THR A 1 179 ? -1.655 -3.417 23.394 1.00 88.06 179 THR A C 1
ATOM 1454 O O . THR A 1 179 ? -0.699 -4.058 22.961 1.00 88.06 179 THR A O 1
ATOM 1457 N N . THR A 1 180 ? -2.238 -3.723 24.559 1.00 89.94 180 THR A N 1
ATOM 1458 C CA . THR A 1 180 ? -1.830 -4.898 25.350 1.00 89.94 180 THR A CA 1
ATOM 1459 C C . THR A 1 180 ? -2.250 -6.212 24.687 1.00 89.94 180 THR A C 1
ATOM 1461 O O . THR A 1 180 ? -1.462 -7.154 24.657 1.00 89.94 180 THR A O 1
ATOM 1464 N N . LEU A 1 181 ? -3.437 -6.265 24.073 1.00 89.00 181 LEU A N 1
ATOM 1465 C CA . LEU A 1 181 ? -3.913 -7.437 23.326 1.00 89.00 181 LEU A CA 1
ATOM 1466 C C . LEU A 1 181 ? -3.076 -7.687 22.062 1.00 89.00 181 LEU A C 1
ATOM 1468 O O . LEU A 1 181 ? -2.808 -8.837 21.717 1.00 89.00 181 LEU A O 1
ATOM 1472 N N . MET A 1 182 ? -2.605 -6.621 21.406 1.00 88.94 182 MET A N 1
ATOM 1473 C CA . MET A 1 182 ? -1.688 -6.716 20.264 1.00 88.94 182 MET A CA 1
ATOM 1474 C C . MET A 1 182 ? -0.350 -7.363 20.609 1.00 88.94 182 MET A C 1
ATOM 1476 O O . MET A 1 182 ? 0.233 -8.019 19.748 1.00 88.94 182 MET A O 1
ATOM 1480 N N . GLN A 1 183 ? 0.128 -7.210 21.848 1.00 88.62 183 GLN A N 1
ATOM 1481 C CA . GLN A 1 183 ? 1.354 -7.871 22.301 1.00 88.62 183 GLN A CA 1
ATOM 1482 C C . GLN A 1 183 ? 1.165 -9.380 22.486 1.00 88.62 183 GLN A C 1
ATOM 1484 O O . GLN A 1 183 ? 2.101 -10.134 22.240 1.00 88.62 183 GLN A O 1
ATOM 1489 N N . ASP A 1 184 ? -0.025 -9.815 22.907 1.00 89.31 184 ASP A N 1
ATOM 1490 C CA . ASP A 1 184 ? -0.338 -11.236 23.089 1.00 89.31 184 ASP A CA 1
ATOM 1491 C C . ASP A 1 184 ? -0.615 -11.924 21.746 1.00 89.31 184 ASP A C 1
ATOM 1493 O O . ASP A 1 184 ? -0.020 -12.951 21.412 1.00 89.31 184 ASP A O 1
ATOM 1497 N N . LYS A 1 185 ? -1.484 -11.324 20.924 1.00 89.38 185 LYS A N 1
ATOM 1498 C CA . LYS A 1 185 ? -1.863 -11.885 19.628 1.00 89.38 185 LYS A CA 1
ATOM 1499 C C . LYS A 1 185 ? -2.024 -10.785 18.581 1.00 89.38 185 LYS A C 1
ATOM 1501 O O . LYS A 1 185 ? -3.088 -10.171 18.537 1.00 89.38 185 LYS A O 1
ATOM 1506 N N . PRO A 1 186 ? -1.023 -10.532 17.724 1.00 90.56 186 PRO A N 1
ATOM 1507 C CA . PRO A 1 186 ? -1.090 -9.449 16.752 1.00 90.56 186 PRO A CA 1
ATOM 1508 C C . PRO A 1 186 ? -2.076 -9.756 15.617 1.00 90.56 186 PRO A C 1
ATOM 1510 O O . PRO A 1 186 ? -2.169 -10.886 15.131 1.00 90.56 186 PRO A O 1
ATOM 1513 N N . ILE A 1 187 ? -2.788 -8.724 15.166 1.00 91.56 187 ILE A N 1
ATOM 1514 C CA . ILE A 1 187 ? -3.448 -8.723 13.859 1.00 91.56 187 ILE A CA 1
ATOM 1515 C C . ILE A 1 187 ? -2.381 -8.371 12.817 1.00 91.56 187 ILE A C 1
ATOM 1517 O O . ILE A 1 187 ? -1.697 -7.360 12.956 1.00 91.56 187 ILE A O 1
ATOM 1521 N N . ASN A 1 188 ? -2.233 -9.203 11.787 1.00 91.44 188 ASN A N 1
ATOM 1522 C CA . ASN A 1 188 ? -1.211 -9.015 10.752 1.00 91.44 188 ASN A CA 1
ATOM 1523 C C . ASN A 1 188 ? -1.674 -8.046 9.656 1.00 91.44 188 ASN A C 1
ATOM 1525 O O . ASN A 1 188 ? -0.858 -7.339 9.075 1.00 91.44 188 ASN A O 1
ATOM 1529 N N . ALA A 1 189 ? -2.978 -8.014 9.379 1.00 92.25 189 ALA A N 1
ATOM 1530 C CA . ALA A 1 189 ? -3.565 -7.109 8.406 1.00 92.25 189 ALA A CA 1
ATOM 1531 C C . ALA A 1 189 ? -3.621 -5.683 8.962 1.00 92.25 189 ALA A C 1
ATOM 1533 O O . ALA A 1 189 ? -4.262 -5.427 9.984 1.00 92.25 189 ALA A O 1
ATOM 1534 N N . ASP A 1 190 ? -3.005 -4.744 8.249 1.00 91.38 190 ASP A N 1
ATOM 1535 C CA . ASP A 1 190 ? -3.088 -3.327 8.584 1.00 91.38 190 ASP A CA 1
ATOM 1536 C C . ASP A 1 190 ? -4.364 -2.709 7.975 1.00 91.38 190 ASP A C 1
ATOM 1538 O O . ASP A 1 190 ? -4.445 -2.543 6.749 1.00 91.38 190 ASP A O 1
ATOM 1542 N N . PRO A 1 191 ? -5.369 -2.326 8.792 1.00 90.31 191 PRO A N 1
ATOM 1543 C CA . PRO A 1 191 ? -6.597 -1.715 8.288 1.00 90.31 191 PRO A CA 1
ATOM 1544 C C . PRO A 1 191 ? -6.349 -0.367 7.599 1.00 90.31 191 PRO A C 1
ATOM 1546 O O . PRO A 1 191 ? -7.168 0.045 6.771 1.00 90.31 191 PRO A O 1
ATOM 1549 N N . SER A 1 192 ? -5.225 0.303 7.886 1.00 89.50 192 SER A N 1
ATOM 1550 C CA . SER A 1 192 ? -4.870 1.574 7.255 1.00 89.50 192 SER A CA 1
ATOM 1551 C C . SER A 1 192 ? -4.668 1.430 5.752 1.00 89.50 192 SER A C 1
ATOM 1553 O O . SER A 1 192 ? -4.883 2.395 5.028 1.00 89.50 192 SER A O 1
ATOM 1555 N N . GLN A 1 193 ? -4.322 0.238 5.250 1.00 88.56 193 GLN A N 1
ATOM 1556 C CA . GLN A 1 193 ? -4.130 -0.004 3.819 1.00 88.56 193 GLN A CA 1
ATOM 1557 C C . GLN A 1 193 ? -5.433 0.143 3.027 1.00 88.56 193 GLN A C 1
ATOM 1559 O O . GLN A 1 193 ? -5.399 0.655 1.907 1.00 88.56 193 GLN A O 1
ATOM 1564 N N . LEU A 1 194 ? -6.566 -0.244 3.623 1.00 88.69 194 LEU A N 1
ATOM 1565 C CA . LEU A 1 194 ? -7.888 -0.200 2.993 1.00 88.69 194 LEU A CA 1
ATOM 1566 C C . LEU A 1 194 ? -8.681 1.061 3.339 1.00 88.69 194 LEU A C 1
ATOM 1568 O O . LEU A 1 194 ? -9.447 1.547 2.507 1.00 88.69 194 LEU A O 1
ATOM 1572 N N . TYR A 1 195 ? -8.515 1.581 4.555 1.00 91.75 195 TYR A N 1
ATOM 1573 C CA . TYR A 1 195 ? -9.316 2.687 5.076 1.00 91.75 195 TYR A CA 1
ATOM 1574 C C . TYR A 1 195 ? -8.441 3.875 5.459 1.00 91.75 195 TYR A C 1
ATOM 1576 O O . TYR A 1 195 ? -7.315 3.727 5.927 1.00 91.75 195 TYR A O 1
ATOM 1584 N N . GLN A 1 196 ? -8.978 5.078 5.281 1.00 88.81 196 GLN A N 1
ATOM 1585 C CA . GLN A 1 196 ? -8.312 6.332 5.622 1.00 88.81 196 GLN A CA 1
ATOM 1586 C C . GLN A 1 196 ? -9.305 7.271 6.306 1.00 88.81 196 GLN A C 1
ATOM 1588 O O . GLN A 1 196 ? -10.519 7.151 6.123 1.00 88.81 196 GLN A O 1
ATOM 1593 N N . GLY A 1 197 ? -8.798 8.229 7.078 1.00 88.50 197 GLY A N 1
ATOM 1594 C CA . GLY A 1 197 ? -9.648 9.258 7.664 1.00 88.50 197 GLY A CA 1
ATOM 1595 C C . GLY A 1 197 ? -10.572 8.739 8.762 1.00 88.50 197 GLY A C 1
ATOM 1596 O O . GLY A 1 197 ? -10.237 7.839 9.534 1.00 88.50 197 GLY A O 1
ATOM 1597 N N . GLU A 1 198 ? -11.778 9.306 8.803 1.00 89.19 198 GLU A N 1
ATOM 1598 C CA . GLU A 1 198 ? -12.814 8.945 9.776 1.00 89.19 198 GLU A CA 1
ATOM 1599 C C . GLU A 1 198 ? -13.181 7.462 9.726 1.00 89.19 198 GLU A C 1
ATOM 1601 O O . GLU A 1 198 ? -13.407 6.858 10.769 1.00 89.19 198 GLU A O 1
ATOM 1606 N N . GLU A 1 199 ? -13.176 6.865 8.533 1.00 91.31 199 GLU A N 1
ATOM 1607 C CA . GLU A 1 199 ? -13.504 5.456 8.338 1.00 91.31 199 GLU A CA 1
ATOM 1608 C C . GLU A 1 199 ? -12.552 4.522 9.087 1.00 91.31 199 GLU A C 1
ATOM 1610 O O . GLU A 1 199 ? -12.996 3.563 9.714 1.00 91.31 199 GLU A O 1
ATOM 1615 N N . LEU A 1 200 ? -11.253 4.827 9.043 1.00 92.38 200 LEU A N 1
ATOM 1616 C CA . LEU A 1 200 ? -10.236 4.078 9.773 1.00 92.38 200 LEU A CA 1
ATOM 1617 C C . LEU A 1 200 ? -10.424 4.242 11.284 1.00 92.38 200 LEU A C 1
ATOM 1619 O O . LEU A 1 200 ? -10.358 3.266 12.026 1.00 92.38 200 LEU A O 1
ATOM 1623 N N . MET A 1 201 ? -10.683 5.469 11.738 1.00 92.25 201 MET A N 1
ATOM 1624 C CA . MET A 1 201 ? -10.854 5.760 13.164 1.00 92.25 201 MET A CA 1
ATOM 1625 C C . MET A 1 201 ? -12.090 5.074 13.747 1.00 92.25 201 MET A C 1
ATOM 1627 O O . MET A 1 201 ? -12.011 4.503 14.829 1.00 92.25 201 MET A O 1
ATOM 1631 N N . ASP A 1 202 ? -13.212 5.083 13.026 1.00 92.44 202 ASP A N 1
ATOM 1632 C CA . ASP A 1 202 ? -14.440 4.421 13.469 1.00 92.44 202 ASP A CA 1
ATOM 1633 C C . ASP A 1 202 ? -14.265 2.898 13.572 1.00 92.44 202 ASP A C 1
ATOM 1635 O O . ASP A 1 202 ? -14.756 2.274 14.513 1.00 92.44 202 ASP A O 1
ATOM 1639 N N . LEU A 1 203 ? -13.555 2.299 12.609 1.00 94.12 203 LEU A N 1
ATOM 1640 C CA . LEU A 1 203 ? -13.224 0.877 12.628 1.00 94.12 203 LEU A CA 1
ATOM 1641 C C . LEU A 1 203 ? -12.384 0.532 13.863 1.00 94.12 203 LEU A C 1
ATOM 1643 O O . LEU A 1 203 ? -12.694 -0.419 14.578 1.00 94.12 203 LEU A O 1
ATOM 1647 N N . LEU A 1 204 ? -11.334 1.312 14.122 1.00 92.69 204 LEU A N 1
ATOM 1648 C CA . LEU A 1 204 ? -10.444 1.102 15.263 1.00 92.69 204 LEU A CA 1
ATOM 1649 C C . LEU A 1 204 ? -11.156 1.317 16.600 1.00 92.69 204 LEU A C 1
ATOM 1651 O O . LEU A 1 204 ? -10.871 0.595 17.549 1.00 92.69 204 LEU A O 1
ATOM 1655 N N . GLU A 1 205 ? -12.094 2.260 16.676 1.00 92.88 205 GLU A N 1
ATOM 1656 C CA . GLU A 1 205 ? -12.924 2.482 17.863 1.00 92.88 205 GLU A CA 1
ATOM 1657 C C . GLU A 1 205 ? -13.812 1.272 18.172 1.00 92.88 205 GLU A C 1
ATOM 1659 O O . GLU A 1 205 ? -13.850 0.822 19.316 1.00 92.88 205 GLU A O 1
ATOM 1664 N N . GLU A 1 206 ? -14.460 0.685 17.163 1.00 93.06 206 GLU A N 1
ATOM 1665 C CA . GLU A 1 206 ? -15.290 -0.514 17.346 1.00 93.06 206 GLU A CA 1
ATOM 1666 C C . GLU A 1 206 ? -14.456 -1.728 17.787 1.00 93.06 206 GLU A C 1
ATOM 1668 O O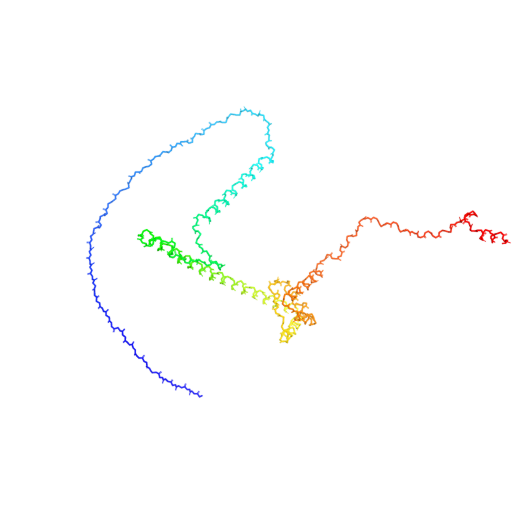 . GLU A 1 206 ? -14.871 -2.488 18.668 1.00 93.06 206 GLU A O 1
ATOM 1673 N N . VAL A 1 207 ? -13.265 -1.896 17.198 1.00 93.50 207 VAL A N 1
ATOM 1674 C CA . VAL A 1 207 ? -12.336 -2.983 17.542 1.00 93.50 207 VAL A CA 1
ATOM 1675 C C . VAL A 1 207 ? -11.754 -2.791 18.942 1.00 93.50 207 VAL A C 1
ATOM 1677 O O . VAL A 1 207 ? -11.707 -3.748 19.712 1.00 93.50 207 VAL A O 1
ATOM 1680 N N . ALA A 1 208 ? -11.366 -1.568 19.307 1.00 92.06 208 ALA A N 1
ATOM 1681 C CA . ALA A 1 208 ? -10.867 -1.245 20.642 1.00 92.06 208 ALA A CA 1
ATOM 1682 C C . ALA A 1 208 ? -11.938 -1.450 21.723 1.00 92.06 208 ALA A C 1
ATOM 1684 O O . ALA A 1 208 ? -11.643 -1.965 22.798 1.00 92.06 208 ALA A O 1
ATOM 1685 N N . ALA A 1 209 ? -13.193 -1.101 21.429 1.00 92.19 209 ALA A N 1
ATOM 1686 C CA . ALA A 1 209 ? -14.300 -1.242 22.371 1.00 92.19 209 ALA A CA 1
ATOM 1687 C C . ALA A 1 209 ? -14.676 -2.707 22.673 1.00 92.19 209 ALA A C 1
ATOM 1689 O O . ALA A 1 209 ? -15.358 -2.961 23.669 1.00 92.19 209 ALA A O 1
ATOM 1690 N N . SER A 1 210 ? -14.273 -3.661 21.823 1.00 92.00 210 SER A N 1
ATOM 1691 C CA . SER A 1 210 ? -14.689 -5.067 21.902 1.00 92.00 210 SER A CA 1
ATOM 1692 C C . SER A 1 210 ? -13.491 -6.028 21.848 1.00 92.00 210 SER A C 1
ATOM 1694 O O . SER A 1 210 ? -13.119 -6.485 20.765 1.00 92.00 210 SER A O 1
ATOM 1696 N N . PRO A 1 211 ? -12.927 -6.430 23.004 1.00 90.00 211 PRO A N 1
ATOM 1697 C CA . PRO A 1 211 ? -11.814 -7.383 23.059 1.00 90.00 211 PRO A CA 1
ATOM 1698 C C . PRO A 1 211 ? -12.112 -8.726 22.373 1.00 90.00 211 PRO A C 1
ATOM 1700 O O . PRO A 1 211 ? -11.242 -9.299 21.723 1.00 90.00 211 PRO A O 1
ATOM 1703 N N . ASP A 1 212 ? -13.351 -9.215 22.460 1.00 92.75 212 ASP A N 1
ATOM 1704 C CA . ASP A 1 212 ? -13.761 -10.468 21.810 1.00 92.75 212 ASP A CA 1
ATOM 1705 C C . ASP A 1 212 ? -13.672 -10.373 20.278 1.00 92.75 212 ASP A C 1
ATOM 1707 O O . ASP A 1 212 ? -13.190 -11.297 19.619 1.00 92.75 212 ASP A O 1
ATOM 1711 N N . LEU A 1 213 ? -14.073 -9.225 19.715 1.00 93.50 213 LEU A N 1
ATOM 1712 C CA . LEU A 1 213 ? -13.973 -8.945 18.281 1.00 93.50 213 LEU A CA 1
ATOM 1713 C C . LEU A 1 213 ? -12.507 -8.933 17.840 1.00 93.50 213 LEU A C 1
ATOM 1715 O O . LEU A 1 213 ? -12.165 -9.484 16.795 1.00 93.50 213 LEU A O 1
ATOM 1719 N N . TYR A 1 214 ? -11.629 -8.346 18.655 1.00 94.19 214 TYR A N 1
ATOM 1720 C CA . TYR A 1 214 ? -10.195 -8.347 18.392 1.00 94.19 214 TYR A CA 1
ATOM 1721 C C . TYR A 1 214 ? -9.639 -9.773 18.279 1.00 94.19 214 TYR A C 1
ATOM 1723 O O . TYR A 1 214 ? -8.962 -10.096 17.301 1.00 94.19 214 TYR A O 1
ATOM 1731 N N . TYR A 1 215 ? -9.961 -10.651 19.233 1.00 94.69 215 TYR A N 1
ATOM 1732 C CA . TYR A 1 215 ? -9.505 -12.043 19.196 1.00 94.69 215 TYR A CA 1
ATOM 1733 C C . TYR A 1 215 ? -10.085 -12.835 18.022 1.00 94.69 215 TYR A C 1
ATOM 1735 O O . TYR A 1 215 ? -9.371 -13.676 17.461 1.00 94.69 215 TYR A O 1
ATOM 1743 N N . GLU A 1 216 ? -11.338 -12.567 17.636 1.00 94.50 216 GLU A N 1
ATOM 1744 C CA . GLU A 1 216 ? -11.943 -13.141 16.430 1.00 94.50 216 GLU A CA 1
ATOM 1745 C C . GLU A 1 216 ? -11.100 -12.778 15.205 1.00 94.50 216 GLU A C 1
ATOM 1747 O O . GLU A 1 216 ? -10.641 -13.676 14.497 1.00 94.50 216 GLU A O 1
ATOM 1752 N N . ILE A 1 217 ? -10.807 -11.489 15.004 1.00 95.00 217 ILE A N 1
ATOM 1753 C CA . ILE A 1 217 ? -10.006 -11.017 13.868 1.00 95.00 217 ILE A CA 1
ATOM 1754 C C . ILE A 1 217 ? -8.597 -11.615 13.925 1.00 95.00 217 ILE A C 1
ATOM 1756 O O . ILE A 1 217 ? -8.149 -12.232 12.961 1.00 95.00 217 ILE A O 1
ATOM 1760 N N . ALA A 1 218 ? -7.917 -11.523 15.067 1.00 94.31 218 ALA A N 1
ATOM 1761 C CA . ALA A 1 218 ? -6.552 -12.019 15.229 1.00 94.31 218 ALA A CA 1
ATOM 1762 C C . ALA A 1 218 ? -6.434 -13.546 15.048 1.00 94.31 218 ALA A C 1
ATOM 1764 O O . ALA A 1 218 ? -5.348 -14.067 14.809 1.00 94.31 218 ALA A O 1
ATOM 1765 N N . SER A 1 219 ? -7.532 -14.302 15.181 1.00 94.50 219 SER A N 1
ATOM 1766 C CA . SER A 1 219 ? -7.552 -15.752 14.929 1.00 94.50 219 SER A CA 1
ATOM 1767 C C . SER A 1 219 ? -7.625 -16.146 13.456 1.00 94.50 219 SER A C 1
ATOM 1769 O O . SER A 1 219 ? -7.356 -17.301 13.125 1.00 94.50 219 SER A O 1
ATOM 1771 N N . LEU A 1 220 ? -7.975 -15.207 12.582 1.00 95.06 220 LEU A N 1
ATOM 1772 C CA . LEU A 1 220 ? -8.170 -15.455 11.161 1.00 95.06 220 LEU A CA 1
ATOM 1773 C C . LEU A 1 220 ? -6.867 -15.259 10.375 1.00 95.06 220 LEU A C 1
ATOM 1775 O O . LEU A 1 220 ? -5.988 -14.519 10.816 1.00 95.06 220 LEU A O 1
ATOM 1779 N N . PRO A 1 221 ? -6.725 -15.882 9.192 1.00 94.94 221 PRO A N 1
ATOM 1780 C CA . PRO A 1 221 ? -5.628 -15.574 8.279 1.00 94.94 221 PRO A CA 1
ATOM 1781 C C . PRO A 1 221 ? -5.756 -14.146 7.731 1.00 94.94 221 PRO A C 1
ATOM 1783 O O . PRO A 1 221 ? -6.862 -13.628 7.599 1.00 94.94 221 PRO A O 1
ATOM 1786 N N . GLU A 1 222 ? -4.636 -13.533 7.349 1.00 93.94 222 GLU A N 1
ATOM 1787 C CA . GLU A 1 222 ? -4.540 -12.119 6.940 1.00 93.94 222 GLU A CA 1
ATOM 1788 C C . GLU A 1 222 ? -5.588 -11.698 5.892 1.00 93.94 222 GLU A C 1
ATOM 1790 O O . GLU A 1 222 ? -6.294 -10.709 6.067 1.00 93.94 222 GLU A O 1
ATOM 1795 N N . GLN A 1 223 ? -5.796 -12.502 4.845 1.00 93.50 223 GLN A N 1
ATOM 1796 C CA . GLN A 1 223 ? -6.817 -12.212 3.828 1.00 93.50 223 GLN A CA 1
ATOM 1797 C C . GLN A 1 223 ? -8.242 -12.166 4.406 1.00 93.50 223 GLN A C 1
ATOM 1799 O O . GLN A 1 223 ? -9.056 -11.332 4.011 1.00 93.50 223 GLN A O 1
ATOM 1804 N N . ALA A 1 224 ? -8.550 -13.042 5.365 1.00 95.44 224 ALA A N 1
ATOM 1805 C CA . ALA A 1 224 ? -9.844 -13.055 6.039 1.00 95.44 224 ALA A CA 1
ATOM 1806 C C . ALA A 1 224 ? -9.971 -11.927 7.079 1.00 95.44 224 ALA A C 1
ATOM 1808 O O . ALA A 1 224 ? -11.086 -11.476 7.338 1.00 95.44 224 ALA A O 1
ATOM 1809 N N . GLN A 1 225 ? -8.858 -11.424 7.627 1.00 95.19 225 GLN A N 1
ATOM 1810 C CA . GLN A 1 225 ? -8.852 -10.236 8.490 1.00 95.19 225 GLN A CA 1
ATOM 1811 C C . GLN A 1 225 ? -9.322 -8.999 7.713 1.00 95.19 225 GLN A C 1
ATOM 1813 O O . GLN A 1 225 ? -10.212 -8.289 8.177 1.00 95.19 225 GLN A O 1
ATOM 1818 N N . TYR A 1 226 ? -8.826 -8.791 6.486 1.00 95.50 226 TYR A N 1
ATOM 1819 C CA . TYR A 1 226 ? -9.307 -7.712 5.613 1.00 95.50 226 TYR A CA 1
ATOM 1820 C C . TYR A 1 226 ? -10.803 -7.824 5.295 1.00 95.50 226 TYR A C 1
ATOM 1822 O O . TYR A 1 226 ? -11.524 -6.824 5.346 1.00 95.50 226 TYR A O 1
ATOM 1830 N N . ALA A 1 227 ? -11.291 -9.039 5.020 1.00 94.88 227 ALA A N 1
ATOM 1831 C CA . ALA A 1 227 ? -12.718 -9.274 4.800 1.00 94.88 227 ALA A CA 1
ATOM 1832 C C . ALA A 1 227 ? -13.549 -8.909 6.042 1.00 94.88 227 ALA A C 1
ATOM 1834 O O . ALA A 1 227 ? -14.554 -8.205 5.928 1.00 94.88 227 ALA A O 1
ATOM 1835 N N . LYS A 1 228 ? -13.091 -9.304 7.237 1.00 95.62 228 LYS A N 1
ATOM 1836 C CA . LYS A 1 228 ? -13.739 -8.952 8.508 1.00 95.62 228 LYS A CA 1
ATOM 1837 C C . LYS A 1 228 ? -13.740 -7.458 8.783 1.00 95.62 228 LYS A C 1
ATOM 1839 O O . LYS A 1 228 ? -14.772 -6.926 9.183 1.00 95.62 228 LYS A O 1
ATOM 1844 N N . PHE A 1 229 ? -12.642 -6.757 8.510 1.00 95.56 229 PHE A N 1
ATOM 1845 C CA . PHE A 1 229 ? -12.627 -5.296 8.584 1.00 95.56 229 PHE A CA 1
ATOM 1846 C C . PHE A 1 229 ? -13.663 -4.667 7.641 1.00 95.56 229 PHE A C 1
ATOM 1848 O O . PHE A 1 229 ? -14.336 -3.713 8.024 1.00 95.56 229 PHE A O 1
ATOM 1855 N N . GLY A 1 230 ? -13.861 -5.242 6.449 1.00 94.88 230 GLY A N 1
ATOM 1856 C CA . GLY A 1 230 ? -14.960 -4.893 5.541 1.00 94.88 230 GLY A CA 1
ATOM 1857 C C . GLY A 1 230 ? -16.353 -5.089 6.135 1.00 94.88 230 GLY A C 1
ATOM 1858 O O . GLY A 1 230 ? -17.186 -4.186 6.045 1.00 94.88 230 GLY A O 1
ATOM 1859 N N . GLU A 1 231 ? -16.610 -6.229 6.776 1.00 94.88 231 GLU A N 1
ATOM 1860 C CA . GLU A 1 231 ? -17.888 -6.510 7.448 1.00 94.88 231 GLU A CA 1
ATOM 1861 C C . GLU A 1 231 ? -18.166 -5.513 8.580 1.00 94.88 231 GLU A C 1
ATOM 1863 O O . GLU A 1 231 ? -19.263 -4.949 8.668 1.00 94.88 231 GLU A O 1
ATOM 1868 N N . ILE A 1 232 ? -17.159 -5.243 9.414 1.00 94.69 232 ILE A N 1
ATOM 1869 C CA . ILE A 1 232 ? -17.265 -4.289 10.521 1.00 94.69 232 ILE A CA 1
ATOM 1870 C C . ILE A 1 232 ? -17.543 -2.895 9.967 1.00 94.69 232 ILE A C 1
ATOM 1872 O O . ILE A 1 232 ? -18.504 -2.251 10.394 1.00 94.69 232 ILE A O 1
ATOM 1876 N N . GLN A 1 233 ? -16.792 -2.457 8.957 1.00 93.94 233 GLN A N 1
ATOM 1877 C CA . GLN A 1 233 ? -16.979 -1.139 8.365 1.00 93.94 233 GLN A CA 1
ATOM 1878 C C . GLN A 1 233 ? -18.349 -0.990 7.692 1.00 93.94 233 GLN A C 1
ATOM 1880 O O . GLN A 1 233 ? -19.015 0.039 7.841 1.00 93.94 233 GLN A O 1
ATOM 1885 N N . ALA A 1 234 ? -18.828 -2.029 7.008 1.00 92.69 234 ALA A N 1
ATOM 1886 C CA . ALA A 1 234 ? -20.180 -2.057 6.463 1.00 92.69 234 ALA A CA 1
ATOM 1887 C C . ALA A 1 234 ? -21.237 -1.952 7.576 1.00 92.69 234 ALA A C 1
ATOM 1889 O O . ALA A 1 234 ? -22.212 -1.211 7.425 1.00 92.69 234 ALA A O 1
ATOM 1890 N N . SER A 1 235 ? -21.030 -2.621 8.716 1.00 93.25 235 SER A N 1
ATOM 1891 C CA . SER A 1 235 ? -21.924 -2.529 9.879 1.00 93.25 235 SER A CA 1
ATOM 1892 C C . SER A 1 235 ? -21.952 -1.121 10.489 1.00 93.25 235 SER A C 1
ATOM 1894 O O . SER A 1 235 ? -23.016 -0.629 10.874 1.00 93.25 235 SER A O 1
ATOM 1896 N N . ILE A 1 236 ? -20.803 -0.440 10.551 1.00 92.44 236 ILE A N 1
ATOM 1897 C CA . ILE A 1 236 ? -20.683 0.936 11.049 1.00 92.44 236 ILE A CA 1
ATOM 1898 C C . ILE A 1 236 ? -21.422 1.881 10.100 1.00 92.44 236 ILE A C 1
ATOM 1900 O O . ILE A 1 236 ? -22.285 2.648 10.535 1.00 92.44 236 ILE A O 1
ATOM 1904 N N . LYS A 1 237 ? -21.165 1.776 8.791 1.00 91.19 237 LYS A N 1
ATOM 1905 C CA . LYS A 1 237 ? -21.853 2.571 7.761 1.00 91.19 237 LYS A CA 1
ATOM 1906 C C . LYS A 1 237 ? -23.364 2.337 7.771 1.00 91.19 237 LYS A C 1
ATOM 1908 O O . LYS A 1 237 ? -24.128 3.297 7.676 1.00 91.19 237 LYS A O 1
ATOM 1913 N N . ALA A 1 238 ? -23.814 1.095 7.942 1.00 88.94 238 ALA A N 1
ATOM 1914 C CA . ALA A 1 238 ? -25.235 0.765 8.042 1.00 88.94 238 ALA A CA 1
ATOM 1915 C C . ALA A 1 238 ? -25.899 1.387 9.282 1.00 88.94 238 ALA A C 1
ATOM 1917 O O . ALA A 1 238 ? -27.034 1.854 9.188 1.00 88.94 238 ALA A O 1
ATOM 1918 N N . ARG A 1 239 ? -25.191 1.442 10.421 1.00 87.94 239 ARG A N 1
ATOM 1919 C CA . ARG A 1 239 ? -25.655 2.111 11.651 1.00 87.94 239 ARG A CA 1
ATOM 1920 C C . ARG A 1 239 ? -25.692 3.636 11.514 1.00 87.94 239 ARG A C 1
ATOM 1922 O O . ARG A 1 239 ? -26.626 4.263 12.010 1.00 87.94 239 ARG A O 1
ATOM 1929 N N . LYS A 1 240 ? -24.698 4.228 10.844 1.00 84.19 240 LYS A N 1
ATOM 1930 C CA . LYS A 1 240 ? -24.579 5.685 10.646 1.00 84.19 240 LYS A CA 1
ATOM 1931 C C . LYS A 1 240 ? -25.464 6.228 9.524 1.00 84.19 240 LYS A C 1
ATOM 1933 O O . LYS A 1 240 ? -25.819 7.403 9.550 1.00 84.19 240 LYS A O 1
ATOM 1938 N N . SER A 1 241 ? -25.838 5.401 8.548 1.00 76.62 241 SER A N 1
ATOM 1939 C CA . SER A 1 241 ? -26.713 5.826 7.459 1.00 76.62 241 SER A CA 1
ATOM 1940 C C . SER A 1 241 ? -28.112 6.164 7.998 1.00 76.62 241 SER A C 1
ATOM 1942 O O . SER A 1 241 ? -28.793 5.287 8.535 1.00 76.62 241 SER A O 1
ATOM 1944 N N . PRO A 1 242 ? -28.617 7.399 7.813 1.00 60.31 242 PRO A N 1
ATOM 1945 C CA . PRO A 1 242 ? -29.941 7.811 8.294 1.00 60.31 242 PRO A CA 1
ATOM 1946 C C . PRO A 1 242 ? -31.121 7.141 7.547 1.00 60.31 242 PRO A C 1
ATOM 1948 O O . PRO A 1 242 ? -32.271 7.562 7.677 1.00 60.31 242 PRO A O 1
ATOM 1951 N N . GLY A 1 243 ? -30.866 6.096 6.752 1.00 57.31 243 GLY A N 1
ATOM 1952 C CA . GLY A 1 243 ? -31.758 5.602 5.705 1.00 57.31 243 GLY A CA 1
ATOM 1953 C C . GLY A 1 243 ? -32.687 4.437 6.046 1.00 57.31 243 GLY A C 1
ATOM 1954 O O . GLY A 1 243 ? -33.631 4.223 5.289 1.00 57.31 243 GLY A O 1
ATOM 1955 N N . ASN A 1 244 ? -32.524 3.706 7.155 1.00 51.44 244 ASN A N 1
ATOM 1956 C CA . ASN A 1 244 ? -33.406 2.556 7.441 1.00 51.44 244 ASN A CA 1
ATOM 1957 C C . ASN A 1 244 ? -34.669 2.912 8.253 1.00 51.44 244 ASN A C 1
ATOM 1959 O O . ASN A 1 244 ? -35.199 2.104 9.011 1.00 51.44 244 ASN A O 1
ATOM 1963 N N . LYS A 1 245 ? -35.158 4.151 8.107 1.00 55.59 245 LYS A N 1
ATOM 1964 C CA . LYS A 1 245 ? -36.492 4.577 8.575 1.00 55.59 245 LYS A CA 1
ATOM 1965 C C . LYS A 1 245 ? -37.484 4.796 7.431 1.00 55.59 245 LYS A C 1
ATOM 1967 O O . LYS A 1 245 ? -38.664 5.002 7.688 1.00 55.59 245 LYS A O 1
ATOM 1972 N N . ASN A 1 246 ? -37.044 4.670 6.178 1.00 54.75 246 ASN A N 1
ATOM 1973 C CA . ASN A 1 246 ? -37.917 4.758 5.013 1.00 54.75 246 ASN A CA 1
ATOM 1974 C C . ASN A 1 246 ? -38.179 3.368 4.430 1.00 54.75 246 ASN A C 1
ATOM 1976 O O . ASN A 1 246 ? -37.863 3.089 3.273 1.00 54.75 246 ASN A O 1
ATOM 1980 N N . ILE A 1 247 ? -38.855 2.515 5.208 1.00 61.00 247 ILE A N 1
ATOM 1981 C CA . ILE A 1 247 ? -39.781 1.561 4.591 1.00 61.00 247 ILE A CA 1
ATOM 1982 C C . ILE A 1 247 ? -40.735 2.446 3.792 1.00 61.00 247 ILE A C 1
ATOM 1984 O O . ILE A 1 247 ? -41.528 3.180 4.383 1.00 61.00 247 ILE A O 1
ATOM 1988 N N . ARG A 1 248 ? -40.597 2.466 2.462 1.00 60.00 248 ARG A N 1
ATOM 1989 C CA . ARG A 1 248 ? -41.514 3.181 1.570 1.00 60.00 248 ARG A CA 1
ATOM 1990 C C . ARG A 1 248 ? -42.905 2.604 1.813 1.00 60.00 248 ARG A C 1
ATOM 1992 O O . ARG A 1 248 ? -43.275 1.605 1.204 1.00 60.00 248 ARG A O 1
ATOM 1999 N N . GLN A 1 249 ? -43.660 3.193 2.737 1.00 62.81 249 GLN A N 1
ATOM 2000 C CA . GLN A 1 249 ? -45.062 2.862 2.907 1.00 62.81 249 GLN A CA 1
ATOM 2001 C C . GLN A 1 249 ? -45.734 3.238 1.595 1.00 62.81 249 GLN A C 1
ATOM 2003 O O . GLN A 1 249 ? -45.790 4.411 1.219 1.00 62.81 249 GLN A O 1
ATOM 2008 N N . SER A 1 250 ? -46.149 2.224 0.840 1.00 73.75 250 SER A N 1
ATOM 2009 C CA . SER A 1 250 ? -46.866 2.432 -0.405 1.00 73.75 250 SER A CA 1
ATOM 2010 C C . SER A 1 250 ? -48.073 3.323 -0.125 1.00 73.75 250 SER A C 1
ATOM 2012 O O . SER A 1 250 ? -48.830 3.053 0.805 1.00 73.75 250 SER A O 1
ATOM 2014 N N . ARG A 1 251 ? -48.307 4.332 -0.967 1.00 72.06 251 ARG A N 1
ATOM 2015 C CA . ARG A 1 251 ? -49.551 5.123 -0.958 1.00 72.06 251 ARG A CA 1
ATOM 2016 C C . ARG A 1 251 ? -50.783 4.323 -1.408 1.00 72.06 251 ARG A C 1
ATOM 2018 O O . ARG A 1 251 ? -51.864 4.891 -1.524 1.00 72.06 251 ARG A O 1
ATOM 2025 N N . ALA A 1 252 ? -50.625 3.030 -1.687 1.00 78.44 252 ALA A N 1
ATOM 2026 C CA . ALA A 1 252 ? -51.737 2.152 -1.990 1.00 78.44 252 ALA A CA 1
ATOM 2027 C C . ALA A 1 252 ? -52.649 2.027 -0.754 1.00 78.44 252 ALA A C 1
ATOM 2029 O O . ALA A 1 252 ? -52.142 1.833 0.358 1.00 78.44 252 ALA A O 1
ATOM 2030 N N . PRO A 1 253 ? -53.979 2.138 -0.918 1.00 78.31 253 PRO A N 1
ATOM 2031 C CA . PRO A 1 253 ? -54.906 1.865 0.167 1.00 78.31 253 PRO A CA 1
ATOM 2032 C C . PRO A 1 253 ? -54.699 0.429 0.649 1.00 78.31 253 PRO A C 1
ATOM 2034 O O . PRO A 1 253 ? -54.515 -0.492 -0.150 1.00 78.31 253 PRO A O 1
ATOM 2037 N N . ARG A 1 254 ? -54.706 0.240 1.972 1.00 76.69 254 ARG A N 1
ATOM 2038 C CA . ARG A 1 254 ? -54.621 -1.100 2.559 1.00 76.69 254 ARG A 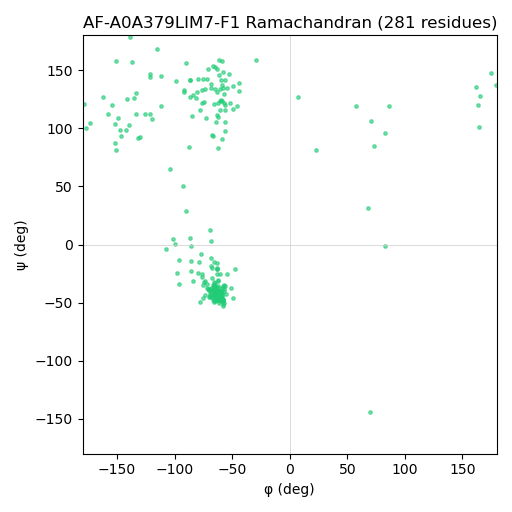CA 1
ATOM 2039 C C . ARG A 1 254 ? -55.795 -1.927 2.022 1.00 76.69 254 ARG A C 1
ATOM 2041 O O . ARG A 1 254 ? -56.911 -1.400 1.996 1.00 76.69 254 ARG A O 1
ATOM 2048 N N . PRO A 1 255 ? -55.573 -3.180 1.587 1.00 79.12 255 PRO A N 1
ATOM 2049 C CA . PRO A 1 255 ? -56.667 -4.018 1.130 1.00 79.12 255 PRO A CA 1
ATOM 2050 C C . PRO A 1 255 ? -57.713 -4.121 2.246 1.00 79.12 255 PRO A C 1
ATOM 2052 O O . PRO A 1 255 ? -57.337 -4.178 3.423 1.00 79.12 255 PRO A O 1
ATOM 2055 N N . PRO A 1 256 ? -59.014 -4.112 1.912 1.00 75.12 256 PRO A N 1
ATOM 2056 C CA . PRO A 1 256 ? -60.050 -4.264 2.914 1.00 75.12 256 PRO A CA 1
ATOM 2057 C C . PRO A 1 256 ? -59.818 -5.581 3.655 1.00 75.12 256 PRO A C 1
ATOM 2059 O O . PRO A 1 256 ? -59.745 -6.652 3.045 1.00 75.12 256 PRO A O 1
ATOM 2062 N N . ASN A 1 257 ? -59.661 -5.478 4.977 1.00 69.12 257 ASN A N 1
ATOM 2063 C CA . ASN A 1 257 ? -59.576 -6.635 5.854 1.00 69.12 257 ASN A CA 1
ATOM 2064 C C . ASN A 1 257 ? -60.786 -7.520 5.561 1.00 69.12 257 ASN A C 1
ATOM 2066 O O . ASN A 1 257 ? -61.924 -7.066 5.680 1.00 69.12 257 ASN A O 1
ATOM 2070 N N . HIS A 1 258 ? -60.547 -8.769 5.172 1.00 66.06 258 HIS A N 1
ATOM 2071 C CA . HIS A 1 258 ? -61.602 -9.762 5.028 1.00 66.06 258 HIS A CA 1
ATOM 2072 C C . HIS A 1 258 ? -62.127 -10.017 6.437 1.00 66.06 258 HIS A C 1
ATOM 2074 O O . HIS A 1 258 ? -61.564 -10.784 7.220 1.00 66.06 258 HIS A O 1
ATOM 2080 N N . THR A 1 259 ? -63.178 -9.286 6.797 1.00 60.06 259 THR A N 1
ATOM 2081 C CA . THR A 1 259 ? -63.964 -9.557 7.986 1.00 60.06 259 THR A CA 1
ATOM 2082 C C . THR A 1 259 ? -64.434 -10.992 7.842 1.00 60.06 259 THR A C 1
ATOM 2084 O O . THR A 1 259 ? -65.139 -11.312 6.884 1.00 60.06 259 THR A O 1
ATOM 2087 N N . LYS A 1 260 ? -63.991 -11.869 8.747 1.00 61.31 260 LYS A N 1
ATOM 2088 C CA . LYS A 1 260 ? -64.506 -13.232 8.855 1.00 61.31 260 LYS A CA 1
ATOM 2089 C C . LYS A 1 260 ? -66.015 -13.115 9.055 1.00 61.31 260 LYS A C 1
ATOM 2091 O O . LYS A 1 260 ? -66.473 -12.812 10.154 1.00 61.31 260 LYS A O 1
ATOM 2096 N N . SER A 1 261 ? -66.763 -13.256 7.965 1.00 56.94 261 SER A N 1
ATOM 2097 C CA . SER A 1 261 ? -68.217 -13.279 7.972 1.00 56.94 261 SER A CA 1
ATOM 2098 C C . SER A 1 261 ? -68.628 -14.552 8.692 1.00 56.94 261 SER A C 1
ATOM 2100 O O . SER A 1 261 ? -68.650 -15.630 8.109 1.00 56.94 261 SER A O 1
ATOM 2102 N N . ASN A 1 262 ? -68.873 -14.432 9.991 1.00 58.41 262 ASN A N 1
ATOM 2103 C CA . ASN A 1 262 ? -69.449 -15.486 10.812 1.00 58.41 262 ASN A CA 1
ATOM 2104 C C . ASN A 1 262 ? -70.973 -15.290 10.851 1.00 58.41 262 ASN A C 1
ATOM 2106 O O . ASN A 1 262 ? -71.579 -15.193 11.915 1.00 58.41 262 ASN A O 1
ATOM 2110 N N . ALA A 1 263 ? -71.586 -15.137 9.675 1.00 64.19 263 ALA A N 1
ATOM 2111 C CA . ALA A 1 263 ? -73.035 -15.153 9.550 1.00 64.19 263 ALA A CA 1
ATOM 2112 C C . ALA A 1 263 ? -73.490 -16.621 9.463 1.00 64.19 263 ALA A C 1
ATOM 2114 O O . ALA A 1 263 ? -72.941 -17.363 8.643 1.00 64.19 263 ALA A O 1
ATOM 2115 N N . PRO A 1 264 ? -74.455 -17.072 10.286 1.00 61.94 264 PRO A N 1
ATOM 2116 C CA . PRO A 1 264 ? -74.972 -18.429 10.190 1.00 61.94 264 PRO A CA 1
ATOM 2117 C C . PRO A 1 264 ? -75.637 -18.608 8.823 1.00 61.94 264 PRO A C 1
ATOM 2119 O O . PRO A 1 264 ? -76.663 -17.998 8.526 1.00 61.94 264 PRO A O 1
ATOM 2122 N N . ILE A 1 265 ? -75.026 -19.429 7.971 1.00 64.62 265 ILE A N 1
ATOM 2123 C CA . ILE A 1 265 ? -75.606 -19.818 6.688 1.00 64.62 265 ILE A CA 1
ATOM 2124 C C . ILE A 1 265 ? -76.750 -20.780 7.008 1.00 64.62 265 ILE A C 1
ATOM 2126 O O . ILE A 1 265 ? -76.513 -21.910 7.437 1.00 64.62 265 ILE A O 1
ATOM 2130 N N . ALA A 1 266 ? -77.991 -20.330 6.827 1.00 64.12 266 ALA A N 1
ATOM 2131 C CA . ALA A 1 266 ? -79.149 -21.209 6.864 1.00 64.12 266 ALA A CA 1
ATOM 2132 C C . ALA A 1 266 ? -79.033 -22.206 5.699 1.00 64.12 266 ALA A C 1
ATOM 2134 O O . ALA A 1 266 ? -79.191 -21.832 4.538 1.00 64.12 266 ALA A O 1
ATOM 2135 N N . ARG A 1 267 ? -78.689 -23.462 6.005 1.00 65.19 267 ARG A N 1
ATOM 2136 C CA . ARG A 1 267 ? -78.656 -24.547 5.016 1.00 65.19 267 ARG A CA 1
ATOM 2137 C C . ARG A 1 267 ? -80.084 -24.954 4.673 1.00 65.19 267 ARG A C 1
ATOM 2139 O O . ARG A 1 267 ? -80.908 -25.114 5.576 1.00 65.19 267 ARG A O 1
ATOM 2146 N N . SER A 1 268 ? -80.362 -25.100 3.380 1.00 70.12 268 SER A N 1
ATOM 2147 C CA . SER A 1 268 ? -81.657 -25.577 2.900 1.00 70.12 268 SER A CA 1
ATOM 2148 C C . SER A 1 268 ? -81.885 -27.027 3.354 1.00 70.12 268 SER A C 1
ATOM 2150 O O . SER A 1 268 ? -80.923 -27.764 3.569 1.00 70.12 268 SER A O 1
ATOM 2152 N N . ASP A 1 269 ? -83.140 -27.457 3.521 1.00 63.78 269 ASP A N 1
ATOM 2153 C CA . ASP A 1 269 ? -83.446 -28.829 3.971 1.00 63.78 269 ASP A CA 1
ATOM 2154 C C . ASP A 1 269 ? -82.981 -29.915 2.982 1.00 63.78 269 ASP A C 1
ATOM 2156 O O . ASP A 1 269 ? -82.865 -31.071 3.371 1.00 63.78 269 ASP A O 1
ATOM 2160 N N . TYR A 1 270 ? -82.670 -29.539 1.736 1.00 64.88 270 TYR A N 1
ATOM 2161 C CA . TYR A 1 270 ? -82.119 -30.426 0.707 1.00 64.88 270 TYR A CA 1
ATOM 2162 C C . TYR A 1 270 ? -80.588 -30.565 0.769 1.00 64.88 270 TYR A C 1
ATOM 2164 O O . TYR A 1 270 ? -80.044 -31.472 0.150 1.00 64.88 270 TYR A O 1
ATOM 2172 N N . ASP A 1 271 ? -79.901 -29.693 1.517 1.00 70.12 271 ASP A N 1
ATOM 2173 C CA . ASP A 1 271 ? -78.440 -29.720 1.705 1.00 70.12 271 ASP A CA 1
ATOM 2174 C C . ASP A 1 271 ? -78.027 -30.336 3.055 1.00 70.12 271 ASP A C 1
ATOM 2176 O O . ASP A 1 271 ? -76.851 -30.305 3.433 1.00 70.12 271 ASP A O 1
ATOM 2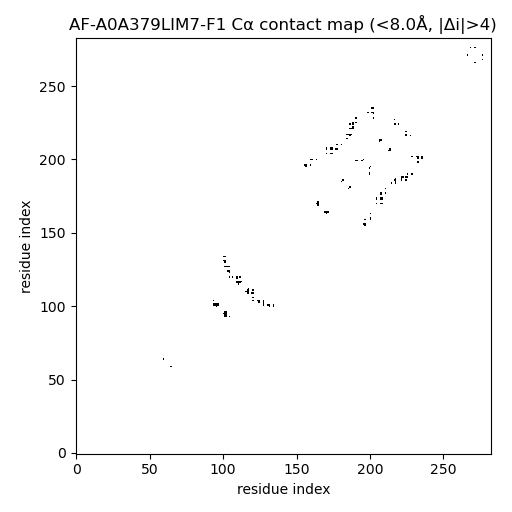180 N N . LYS A 1 272 ? -78.992 -30.848 3.827 1.00 72.31 272 LYS A N 1
ATOM 2181 C CA . LYS A 1 272 ? -78.738 -31.582 5.072 1.00 72.31 272 LYS A CA 1
ATOM 2182 C C . LYS A 1 272 ? -78.507 -33.054 4.736 1.00 72.31 272 LYS A C 1
ATOM 2184 O O . LYS A 1 272 ? -79.161 -33.594 3.852 1.00 72.31 272 LYS A O 1
ATOM 2189 N N . SER A 1 273 ? -77.575 -33.704 5.431 1.00 76.62 273 SER A N 1
ATOM 2190 C CA . SER A 1 273 ? -77.427 -35.159 5.336 1.00 76.62 273 SER A CA 1
ATOM 2191 C C . SER A 1 273 ? -78.692 -35.849 5.844 1.00 76.62 273 SER A C 1
ATOM 2193 O O . SER A 1 273 ? -79.355 -35.320 6.737 1.00 76.62 273 SER A O 1
ATOM 2195 N N . ASP A 1 274 ? -79.000 -37.035 5.316 1.00 73.75 274 ASP A N 1
ATOM 2196 C CA . ASP A 1 274 ? -80.214 -37.786 5.670 1.00 73.75 274 ASP A CA 1
ATOM 2197 C C . ASP A 1 274 ? -80.387 -37.950 7.192 1.00 73.75 274 ASP A C 1
ATOM 2199 O O . ASP A 1 274 ? -81.492 -37.780 7.703 1.00 73.75 274 ASP A O 1
ATOM 2203 N N . ASP A 1 275 ? -79.294 -38.154 7.936 1.00 74.44 275 ASP A N 1
ATOM 2204 C CA . ASP A 1 275 ? -79.311 -38.241 9.405 1.00 74.44 275 ASP A CA 1
ATOM 2205 C C . ASP A 1 275 ? -79.769 -36.938 10.090 1.00 74.44 275 ASP A C 1
ATOM 2207 O O . ASP A 1 275 ? -80.557 -36.969 11.035 1.00 74.44 275 ASP A O 1
ATOM 2211 N N . ASP A 1 276 ? -79.332 -35.778 9.591 1.00 74.44 276 ASP A N 1
ATOM 2212 C CA . ASP A 1 276 ? -79.723 -34.465 10.129 1.00 74.44 276 ASP A CA 1
ATOM 2213 C C . ASP A 1 276 ? -81.170 -34.120 9.742 1.00 74.44 276 ASP A C 1
ATOM 2215 O O . ASP A 1 276 ? -81.886 -33.449 10.491 1.00 74.44 276 ASP A O 1
ATOM 2219 N N . PHE A 1 277 ? -81.621 -34.587 8.575 1.00 74.81 277 PHE A N 1
ATOM 2220 C CA . PHE A 1 277 ? -83.000 -34.422 8.121 1.00 74.81 277 PHE A CA 1
ATOM 2221 C C . PHE A 1 277 ? -83.982 -35.251 8.963 1.00 74.81 277 PHE A C 1
ATOM 2223 O O . PHE A 1 277 ? -85.037 -34.744 9.359 1.00 74.81 277 PHE A O 1
ATOM 2230 N N . LEU A 1 278 ? -83.630 -36.502 9.273 1.00 78.44 278 LEU A N 1
ATOM 2231 C CA . LEU A 1 278 ? -84.439 -37.388 10.116 1.00 78.44 278 LEU A CA 1
ATOM 2232 C C . LEU A 1 278 ? -84.494 -36.884 11.563 1.00 78.44 278 LEU A C 1
ATOM 2234 O O . LEU A 1 278 ? -85.589 -36.720 12.112 1.00 78.44 278 LEU A O 1
ATOM 2238 N N . ALA A 1 279 ? -83.346 -36.491 12.123 1.00 77.56 279 ALA A N 1
ATOM 2239 C CA . ALA A 1 279 ? -83.269 -35.905 13.459 1.00 77.56 279 ALA A CA 1
ATOM 2240 C C . ALA A 1 279 ? -84.103 -34.616 13.584 1.00 77.56 279 ALA A C 1
ATOM 2242 O O . ALA A 1 279 ? -84.807 -34.424 14.578 1.00 77.56 279 ALA A O 1
ATOM 2243 N N . ALA A 1 280 ? -84.100 -33.753 12.560 1.00 75.25 280 ALA A N 1
ATOM 2244 C CA . ALA A 1 280 ? -84.903 -32.528 12.545 1.00 75.25 280 ALA A CA 1
ATOM 2245 C C . ALA A 1 280 ? -86.423 -32.781 12.483 1.00 75.25 280 ALA A C 1
ATOM 2247 O O . ALA A 1 280 ? -87.203 -31.898 12.848 1.00 75.25 280 ALA A O 1
ATOM 2248 N N . ARG A 1 281 ? -86.858 -33.971 12.045 1.00 74.62 281 ARG A N 1
ATOM 2249 C CA . ARG A 1 281 ? -88.268 -34.401 12.061 1.00 74.62 281 ARG A CA 1
ATOM 2250 C C . ARG A 1 281 ? -88.633 -35.315 13.231 1.00 74.62 281 ARG A C 1
ATOM 2252 O O . ARG A 1 281 ? -89.803 -35.675 13.347 1.00 74.62 281 ARG A O 1
ATOM 2259 N N . GLY A 1 282 ? -87.681 -35.619 14.114 1.00 67.69 282 GLY A N 1
ATOM 2260 C CA . GLY A 1 282 ? -87.907 -36.422 15.316 1.00 67.69 282 GLY A CA 1
ATOM 2261 C C . GLY A 1 282 ? -88.225 -37.890 15.028 1.00 67.69 282 GLY A C 1
ATOM 2262 O O . GLY A 1 282 ? -89.002 -38.487 15.775 1.00 67.69 282 GLY A O 1
ATOM 2263 N N . LEU A 1 283 ? -87.670 -38.431 13.938 1.00 51.03 283 LEU A N 1
ATOM 2264 C CA . LEU A 1 283 ? -87.767 -39.837 13.534 1.00 51.03 283 LEU A CA 1
ATOM 2265 C C . LEU A 1 283 ? -86.451 -40.572 13.790 1.00 51.03 283 LEU A C 1
ATOM 2267 O O . LEU A 1 283 ? -85.388 -39.944 13.596 1.00 51.03 283 LEU A O 1
#

Foldseek 3Di:
DDDDDDDDDDDDDDDDDDDDDDDDDDDDDDDDDDDDDDDDDDDDDDDDDDDDDDDDDDDPPVVVVVVVVVVVVVVVVVVVVVVVVVVVVVPPPQDADPVRQGDQDDLVVFDCVDPVRVVVNVVSRVVNVVSNVVVVVVVVVVVVVVVVVVVVQVVQVVVLVVVVCVVDVVLVVLVVVVVVVCVVFNQPADVSVVDGDPLNVVLSSVCSVDVPLVVVLSPDPNVVNNVSSVVSSVVVCVVPPPPPVPPPPDPDDDPPPPDPPPDPDPDDLVRDDPVVNCVVVVD

Secondary structure (DSSP, 8-state):
----------------------------------------------------------PPPHHHHHHHHHHHHHHHHHHHHHHHHHHHHHS--PPBPTTSPBPPPPGGGS-TTSHHHHHHHHHHHHHHHHHHHHHHHHHHHHHHHHHHHHHHHHHHHHHHHHHHHHH-HHHHHHHHHHHHHHHHS---S-GGGT--THHHHHHHHHHHH-HHHHHHHHHS-HHHHHHHHHHHHHHHHHHH-TTTT-----SSPPPPP-----------TTSS-HHHHHHHHT-

Radius of gyration: 44.95 Å; Cα contacts (8 Å, |Δi|>4): 99; chains: 1; bounding box: 145×82×88 Å

Mean predicted aligned error: 20.94 Å

Sequence (283 aa):
MAFDTTVVDDDLTVEPYEEAEEVEATSEEPEQEEVETQEPEQAEADEVEDEAQDEPDSKPKKGAAARIQQLVAEKKAAEAELERLRQEKSEPKQSVSPDGAPQPPAVESFDLDTEEGLDQYFKAQSEYEEKLEDWKFDQKLQQREAAKLQQQREQEITNQFKQRFDANPKFRQDFEQLTTLMQDKPINADPSQLYQGEELMDLLEEVAASPDLYYEIASLPEQAQYAKFGEIQASIKARKSPGNKNIRQSRAPRPPNHTKSNAPIARSDYDKSDDDFLAARGL